Protein AF-C5MH16-F1 (afdb_monomer_lite)

Organism: Candida tropicalis (strain ATCC MYA-3404 / T1) (NCBI:txid294747)

pLDDT: mean 78.86, std 18.47, range [30.39, 97.62]

Foldseek 3Di:
DDDDDDDDDDDDDDDDDPDKDKDKDKDAPDPDDADDDDPPAQFQEKEKEFELQCVVRVVVNQVVLCPDPSNVNYKYKYWHACADDDPRHRHIMMMMTINDHKDWDDFAAPVVQPVPVPDQDDDPVPDPSDPPPDLDPGFAWEWEAADPPDIDIGTGCQNCVRPVDRTAIAMAHPPPPDPPGDDCHPGHTRYIYIYDDPPPADPPDDDDDDDPDDPPDPDPDDWDQDDDDVPDRQDTPNHGPVPPD

Radius of gyration: 23.18 Å; chains: 1; bounding box: 80×37×58 Å

Secondary structure (DSSP, 8-state):
-PPP-----------SSS---EEEEEEES-SS------SSS--SEEEEEE-GGGHHHHHHHHHHHHH-GGGTT-EEEEEE-S-BTTTTBSSEEEEEEESS--EEEEEEEHHHH-GGGSPPPPP-SSS-------------EEEEEEETTEEEEEEPPP-HHHHSSSS-EEEE------TT----TTS-EEEEEEEPPTTSS-TT--------PPPSS-SS----EEEEETTEEEEETTEEGGG--

Sequence (245 aa):
MKYPIMIKKFQRLNYTNSTLSYLTKTTINPNDFQLKKPTHFIPKSLLVLSTPNNLPQVIEDSIKFHQDPSLSDLQLVVAGVDTVVPYSHRNGVSELWMNQPIKIGQSLLLEDRDDLNKPPRESDGLNIVVAKKNWKNIESNLNIKLRNDMNLNLNLANTVFSTGSIITLFYFSHINNQKGGINHSGQHLCDLQIELPRGVVPRHSHASIHDNWTDLYPGENSFKITKCVGNLLKTVDNKPAAQVS

Structure (mmCIF, N/CA/C/O backbone):
data_AF-C5MH16-F1
#
_entry.id   AF-C5MH16-F1
#
loop_
_atom_site.group_PDB
_atom_site.id
_atom_site.type_symbol
_atom_site.label_atom_id
_atom_site.label_alt_id
_atom_site.label_comp_id
_atom_site.label_asym_id
_atom_site.label_entity_id
_atom_site.label_seq_id
_atom_site.pdbx_PDB_ins_code
_atom_site.Cartn_x
_atom_site.Cartn_y
_atom_site.Cartn_z
_atom_site.occupancy
_atom_site.B_iso_or_equiv
_atom_site.auth_seq_id
_atom_site.auth_comp_id
_atom_site.auth_asym_id
_atom_site.auth_atom_id
_atom_site.pdbx_PDB_model_num
ATOM 1 N N . MET A 1 1 ? 36.430 14.681 28.521 1.00 38.34 1 MET A N 1
ATOM 2 C CA . MET A 1 1 ? 36.579 13.608 27.513 1.00 38.34 1 MET A CA 1
ATOM 3 C C . MET A 1 1 ? 35.202 13.019 27.238 1.00 38.34 1 MET A C 1
ATOM 5 O O . MET A 1 1 ? 34.582 12.522 28.166 1.00 38.34 1 MET A O 1
ATOM 9 N N . LYS A 1 2 ? 34.678 13.181 26.016 1.00 33.94 2 LYS A N 1
ATOM 10 C CA . LYS A 1 2 ? 33.355 12.683 25.600 1.00 33.94 2 LYS A CA 1
ATOM 11 C C . LYS A 1 2 ? 33.518 11.272 25.024 1.00 33.94 2 LYS A C 1
ATOM 13 O O . LYS A 1 2 ? 34.307 11.094 24.102 1.00 33.94 2 LYS A O 1
ATOM 18 N N . TYR A 1 3 ? 32.794 10.294 25.563 1.00 30.80 3 TYR A N 1
ATOM 19 C CA . TYR A 1 3 ? 32.733 8.938 25.010 1.00 30.80 3 TYR A CA 1
ATOM 20 C C . TYR A 1 3 ? 31.855 8.924 23.746 1.00 30.80 3 TYR A C 1
ATOM 22 O O . TYR A 1 3 ? 30.767 9.504 23.775 1.00 30.80 3 TYR A O 1
ATOM 30 N N . PRO A 1 4 ? 32.275 8.283 22.641 1.00 38.78 4 PRO A N 1
ATOM 31 C CA . PRO A 1 4 ? 31.427 8.147 21.466 1.00 38.78 4 PRO A CA 1
ATOM 32 C C . PRO A 1 4 ? 30.366 7.060 21.688 1.00 38.78 4 PRO A C 1
ATOM 34 O O . PRO A 1 4 ? 30.665 5.935 22.089 1.00 38.78 4 PRO A O 1
ATOM 37 N N . ILE A 1 5 ? 29.115 7.411 21.393 1.00 36.81 5 ILE A N 1
ATOM 38 C CA . ILE A 1 5 ? 27.968 6.501 21.355 1.00 36.81 5 ILE A CA 1
ATOM 39 C C . ILE A 1 5 ? 28.133 5.586 20.136 1.00 36.81 5 ILE A C 1
ATOM 41 O O . ILE A 1 5 ? 28.117 6.035 18.990 1.00 36.81 5 ILE A O 1
ATOM 45 N N . MET A 1 6 ? 28.308 4.292 20.387 1.00 30.39 6 MET A N 1
ATOM 46 C CA . MET A 1 6 ? 28.472 3.269 19.359 1.00 30.39 6 MET A CA 1
ATOM 47 C C . MET A 1 6 ? 27.094 2.847 18.827 1.00 30.39 6 MET A C 1
ATOM 49 O O . MET A 1 6 ? 26.403 2.025 19.426 1.00 30.39 6 MET A O 1
ATOM 53 N N . ILE A 1 7 ? 26.680 3.415 17.692 1.00 37.97 7 ILE A N 1
ATOM 54 C CA . ILE A 1 7 ? 25.489 2.972 16.954 1.00 37.97 7 ILE A CA 1
ATOM 55 C C . ILE A 1 7 ? 25.810 1.612 16.318 1.00 37.97 7 ILE A C 1
ATOM 57 O O . ILE A 1 7 ? 26.516 1.533 15.312 1.00 37.97 7 ILE A O 1
ATOM 61 N N . LYS A 1 8 ? 25.302 0.521 16.901 1.00 30.56 8 LYS A N 1
ATOM 62 C CA . LYS A 1 8 ? 25.410 -0.823 16.318 1.00 30.56 8 LYS A CA 1
ATOM 63 C C . LYS A 1 8 ? 24.455 -0.949 15.126 1.00 30.56 8 LYS A C 1
ATOM 65 O O . LYS A 1 8 ? 23.265 -1.193 15.299 1.00 30.56 8 LYS A O 1
ATOM 70 N N . LYS A 1 9 ? 24.981 -0.805 13.907 1.00 36.94 9 LYS A N 1
ATOM 71 C CA . LYS A 1 9 ? 24.303 -1.251 12.682 1.00 36.94 9 LYS A CA 1
ATOM 72 C C . LYS A 1 9 ? 24.397 -2.774 12.599 1.00 36.94 9 LYS A C 1
ATOM 74 O O . LYS A 1 9 ? 25.486 -3.318 12.454 1.00 36.94 9 LYS A O 1
ATOM 79 N N . PHE A 1 10 ? 23.262 -3.459 12.686 1.00 33.34 10 PHE A N 1
ATOM 80 C CA . PHE A 1 10 ? 23.182 -4.883 12.371 1.00 33.34 10 PHE A CA 1
ATOM 81 C C . PHE A 1 10 ? 23.097 -5.055 10.850 1.00 33.34 10 PHE A C 1
ATOM 83 O O . PHE A 1 10 ? 22.085 -4.725 10.239 1.00 33.34 10 PHE A O 1
ATOM 90 N N . GLN A 1 11 ? 24.161 -5.573 10.239 1.00 36.75 11 GLN A N 1
ATOM 91 C CA . GLN A 1 11 ? 24.153 -6.099 8.874 1.00 36.75 11 GLN A CA 1
ATOM 92 C C . GLN A 1 11 ? 24.542 -7.574 8.953 1.00 36.75 11 GLN A C 1
ATOM 94 O O . GLN A 1 11 ? 25.620 -7.908 9.437 1.00 36.75 11 GLN A O 1
ATOM 99 N N . ARG A 1 12 ? 23.648 -8.467 8.523 1.00 34.69 12 ARG A N 1
ATOM 100 C CA . ARG A 1 12 ? 23.905 -9.910 8.461 1.00 34.69 12 ARG A CA 1
ATOM 101 C C . ARG A 1 12 ? 23.881 -10.315 6.990 1.00 34.69 12 ARG A C 1
ATOM 103 O O . ARG A 1 12 ? 22.839 -10.212 6.353 1.00 34.69 12 ARG A O 1
ATOM 110 N N . LEU A 1 13 ? 25.029 -10.726 6.455 1.00 37.72 13 LEU A N 1
ATOM 111 C CA . LEU A 1 13 ? 25.185 -11.210 5.081 1.00 37.72 13 LEU A CA 1
ATOM 112 C C . LEU A 1 13 ? 25.377 -12.728 5.107 1.00 37.72 13 LEU A C 1
ATOM 114 O O . LEU A 1 13 ? 26.279 -13.211 5.782 1.00 37.72 13 LEU A O 1
ATOM 118 N N . ASN A 1 14 ? 24.555 -13.459 4.353 1.00 33.16 14 ASN A N 1
ATOM 119 C CA . ASN A 1 14 ? 24.750 -14.874 4.030 1.00 33.16 14 ASN A CA 1
ATOM 120 C C . ASN A 1 14 ? 24.623 -15.045 2.500 1.00 33.16 14 ASN A C 1
ATOM 122 O O . ASN A 1 14 ? 23.746 -14.439 1.887 1.00 33.16 14 ASN A O 1
ATOM 126 N N . TYR A 1 15 ? 25.482 -15.877 1.904 1.00 32.22 15 TYR A N 1
ATOM 127 C CA . TYR A 1 15 ? 25.458 -16.371 0.510 1.00 32.22 15 TYR A CA 1
ATOM 128 C C . TYR A 1 15 ? 25.105 -17.881 0.572 1.00 32.22 15 TYR A C 1
ATOM 130 O O . TYR A 1 15 ? 25.566 -18.542 1.496 1.00 32.22 15 TYR A O 1
ATOM 138 N N . THR A 1 16 ? 24.272 -18.521 -0.264 1.00 40.19 16 THR A N 1
ATOM 139 C CA . THR A 1 16 ? 24.165 -18.579 -1.741 1.00 40.19 16 THR A CA 1
ATOM 140 C C . THR A 1 16 ? 22.733 -18.987 -2.202 1.00 40.19 16 THR A C 1
ATOM 142 O O . THR A 1 16 ? 21.938 -19.457 -1.393 1.00 40.19 16 THR A O 1
ATOM 145 N N . ASN A 1 17 ? 22.436 -18.831 -3.511 1.00 39.22 17 ASN A N 1
ATOM 146 C CA . ASN A 1 17 ? 21.183 -19.092 -4.270 1.00 39.22 17 ASN A CA 1
ATOM 147 C C . ASN A 1 17 ? 20.033 -18.077 -4.091 1.00 39.22 17 ASN A C 1
ATOM 149 O O . ASN A 1 17 ? 19.071 -18.317 -3.370 1.00 39.22 17 ASN A O 1
ATOM 153 N N . SER A 1 18 ? 20.151 -16.935 -4.795 1.00 49.59 18 SER A N 1
ATOM 154 C CA . SER A 1 18 ? 19.242 -15.771 -4.761 1.00 49.59 18 SER A CA 1
ATOM 155 C C . SER A 1 18 ? 18.750 -15.470 -3.342 1.00 49.59 18 SER A C 1
ATOM 157 O O . SER A 1 18 ? 17.557 -15.570 -3.040 1.00 49.59 18 SER A O 1
ATOM 159 N N . THR A 1 19 ? 19.668 -15.090 -2.458 1.00 72.75 19 THR A N 1
ATOM 160 C CA . THR A 1 19 ? 19.280 -14.574 -1.152 1.00 72.75 19 THR A CA 1
ATOM 161 C C . THR A 1 19 ? 18.442 -13.316 -1.357 1.00 72.75 19 THR A C 1
ATOM 163 O O . THR A 1 19 ? 18.867 -12.326 -1.964 1.00 72.75 19 THR A O 1
ATOM 166 N N . LEU A 1 20 ? 17.189 -13.396 -0.915 1.00 84.19 20 LEU A N 1
ATOM 167 C CA . LEU A 1 20 ? 16.290 -12.259 -0.891 1.00 84.19 20 LEU A CA 1
ATOM 168 C C . LEU A 1 20 ? 16.990 -11.115 -0.151 1.00 84.19 20 LEU A C 1
ATOM 170 O O . LEU A 1 20 ? 17.404 -11.262 0.997 1.00 84.19 20 LEU A O 1
ATOM 174 N N . SER A 1 21 ? 17.119 -9.988 -0.834 1.00 90.88 21 SER A N 1
ATOM 175 C CA . SER A 1 21 ? 17.646 -8.746 -0.287 1.00 90.88 21 SER A CA 1
ATOM 176 C C . SER A 1 21 ? 16.515 -7.736 -0.292 1.00 90.88 21 SER A C 1
ATOM 178 O O . SER A 1 21 ? 15.869 -7.526 -1.321 1.00 90.88 21 SER A O 1
ATOM 180 N N . TYR A 1 22 ? 16.264 -7.135 0.863 1.00 93.19 22 TYR A N 1
ATOM 181 C CA . TYR A 1 22 ? 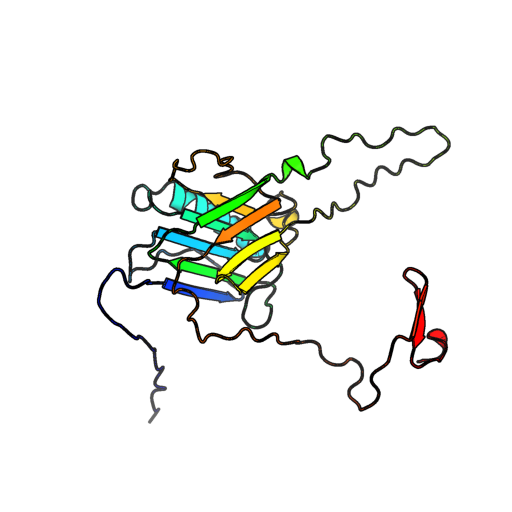15.230 -6.129 1.017 1.00 93.19 22 TYR A CA 1
ATOM 182 C C . TYR A 1 22 ? 15.720 -4.982 1.900 1.00 93.19 22 TYR A C 1
ATOM 184 O O . TYR A 1 22 ? 16.624 -5.148 2.720 1.00 93.19 22 TYR A O 1
ATOM 192 N N . LEU A 1 23 ? 15.122 -3.809 1.717 1.00 93.94 23 LEU A N 1
ATOM 193 C CA . LEU A 1 23 ? 15.321 -2.635 2.555 1.00 93.94 23 LEU A CA 1
ATOM 194 C C . LEU A 1 23 ? 13.948 -2.103 2.952 1.00 93.94 23 LEU A C 1
ATOM 196 O O . LEU A 1 23 ? 13.146 -1.756 2.091 1.00 93.94 23 LEU A O 1
ATOM 200 N N . THR A 1 24 ? 13.702 -2.014 4.254 1.00 93.06 24 THR A N 1
ATOM 201 C CA . THR A 1 24 ? 12.538 -1.325 4.818 1.00 93.06 24 THR A CA 1
ATOM 202 C C . THR A 1 24 ? 12.971 -0.007 5.427 1.00 93.06 24 THR A C 1
ATOM 204 O O . THR A 1 24 ? 13.935 0.025 6.197 1.00 93.06 24 THR A O 1
ATOM 207 N N . LYS A 1 25 ? 12.234 1.063 5.157 1.00 93.62 25 LYS A N 1
ATOM 208 C CA . LYS A 1 25 ? 12.445 2.361 5.795 1.00 93.62 25 LYS A CA 1
ATOM 209 C C . LYS A 1 25 ? 11.093 3.014 6.036 1.00 93.62 25 LYS A C 1
ATOM 211 O O . LYS A 1 25 ? 10.258 3.044 5.145 1.00 93.62 25 LYS A O 1
ATOM 216 N N . THR A 1 26 ? 10.895 3.571 7.225 1.00 94.25 26 THR A N 1
ATOM 217 C CA . THR A 1 26 ? 9.795 4.509 7.462 1.00 94.25 26 THR A CA 1
ATOM 218 C C . THR A 1 26 ? 10.371 5.864 7.822 1.00 94.25 26 THR A C 1
ATOM 220 O O . THR A 1 26 ? 11.275 5.960 8.651 1.00 94.25 26 THR A O 1
ATOM 223 N N . THR A 1 27 ? 9.841 6.908 7.197 1.00 94.50 27 THR A N 1
ATOM 224 C CA . THR A 1 27 ? 10.149 8.303 7.508 1.00 94.50 27 THR A CA 1
ATOM 225 C C . THR A 1 27 ? 8.908 8.942 8.119 1.00 94.50 27 THR A C 1
ATOM 227 O O . THR A 1 27 ? 7.857 8.964 7.484 1.00 94.50 27 THR A O 1
ATOM 230 N N . ILE A 1 28 ? 9.021 9.435 9.351 1.00 94.12 28 ILE A N 1
ATOM 231 C CA . ILE A 1 28 ? 7.941 10.116 10.080 1.00 94.12 28 ILE A CA 1
ATOM 232 C C . ILE A 1 28 ? 8.154 11.625 9.968 1.00 94.12 28 ILE A C 1
ATOM 234 O O . ILE A 1 28 ? 9.293 12.079 10.064 1.00 94.12 28 ILE A O 1
ATOM 238 N N . ASN A 1 29 ? 7.069 12.385 9.805 1.00 91.25 29 ASN A N 1
ATOM 239 C CA . ASN A 1 29 ? 7.081 13.844 9.664 1.00 91.25 29 ASN A CA 1
ATOM 240 C C . ASN A 1 29 ? 8.126 14.360 8.654 1.00 91.25 29 ASN A C 1
ATOM 242 O O . ASN A 1 29 ? 8.965 15.190 9.013 1.00 91.25 29 ASN A O 1
ATOM 246 N N . PRO A 1 30 ? 8.138 13.850 7.409 1.00 89.88 30 PRO A N 1
ATOM 247 C CA . PRO A 1 30 ? 9.042 14.385 6.407 1.00 89.88 30 PRO A CA 1
ATOM 248 C C . PRO A 1 30 ? 8.629 15.812 6.016 1.00 89.88 30 PRO A C 1
ATOM 250 O O . PRO A 1 30 ? 7.443 16.101 5.883 1.00 89.88 30 PRO A O 1
ATOM 253 N N . ASN A 1 31 ? 9.619 16.681 5.805 1.00 85.88 31 ASN A N 1
ATOM 254 C CA . ASN A 1 31 ? 9.401 18.027 5.264 1.00 85.88 31 ASN A CA 1
ATOM 255 C C . ASN A 1 31 ? 9.630 18.058 3.742 1.00 85.88 31 ASN A C 1
ATOM 257 O O . ASN A 1 31 ? 8.797 18.587 3.024 1.00 85.88 31 ASN A O 1
ATOM 261 N N . ASP A 1 32 ? 10.696 17.402 3.262 1.00 85.94 32 ASP A N 1
ATOM 262 C CA . ASP A 1 32 ? 11.047 17.273 1.838 1.00 85.94 32 ASP A CA 1
ATOM 263 C C . ASP A 1 32 ? 11.285 15.793 1.494 1.00 85.94 32 ASP A C 1
ATOM 265 O O . ASP A 1 32 ? 12.421 15.323 1.357 1.00 85.94 32 ASP A O 1
ATOM 269 N N . PHE A 1 33 ? 10.210 15.003 1.466 1.00 91.44 33 PHE A N 1
ATOM 270 C CA . PHE A 1 33 ? 10.322 13.577 1.165 1.00 91.44 33 PHE A CA 1
ATOM 271 C C . PHE A 1 33 ? 10.683 13.347 -0.305 1.00 91.44 33 PHE A C 1
ATOM 273 O O . PHE A 1 33 ? 10.100 13.967 -1.181 1.00 91.44 33 PHE A O 1
ATOM 280 N N . GLN A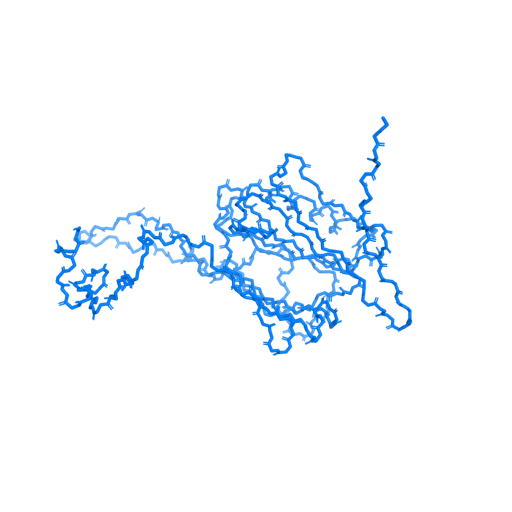 1 34 ? 11.589 12.408 -0.577 1.00 93.12 34 GLN A N 1
ATOM 281 C CA . GLN A 1 34 ? 11.824 11.874 -1.919 1.00 93.12 34 GLN A CA 1
ATOM 282 C C . GLN A 1 34 ? 12.151 10.389 -1.815 1.00 93.12 34 GLN A C 1
ATOM 284 O O . GLN A 1 34 ? 12.981 9.991 -0.982 1.00 93.12 34 GLN A O 1
ATOM 289 N N . LEU A 1 35 ? 11.549 9.579 -2.682 1.00 93.50 35 LEU A N 1
ATOM 290 C CA . LEU A 1 35 ? 11.920 8.178 -2.810 1.00 93.50 35 LEU A CA 1
ATOM 291 C C . LEU A 1 35 ? 13.333 8.076 -3.388 1.00 93.50 35 LEU A C 1
ATOM 293 O O . LEU A 1 35 ? 13.675 8.702 -4.391 1.00 93.50 35 LEU A O 1
ATOM 297 N N . LYS A 1 36 ? 14.177 7.256 -2.757 1.00 92.50 36 LYS A N 1
ATOM 298 C CA . LYS A 1 36 ? 15.559 7.037 -3.200 1.00 92.50 36 LYS A CA 1
ATOM 299 C C . LYS A 1 36 ? 15.826 5.555 -3.371 1.00 92.50 36 LYS A C 1
ATOM 301 O O . LYS A 1 36 ? 15.700 4.782 -2.425 1.00 92.50 36 LYS A O 1
ATOM 306 N N . LYS A 1 37 ? 16.254 5.184 -4.578 1.00 91.88 37 LYS A N 1
ATOM 307 C CA . LYS A 1 37 ? 16.662 3.819 -4.911 1.00 91.88 37 LYS A CA 1
ATOM 308 C C . LYS A 1 37 ? 17.772 3.342 -3.955 1.00 91.88 37 LYS A C 1
ATOM 310 O O . LYS A 1 37 ? 18.746 4.073 -3.750 1.00 91.88 37 LYS A O 1
ATOM 315 N N . PRO A 1 38 ? 17.681 2.121 -3.400 1.00 92.56 38 PRO A N 1
ATOM 316 C CA . PRO A 1 38 ? 18.760 1.546 -2.607 1.00 92.56 38 PRO A CA 1
ATOM 317 C C . PRO A 1 38 ? 20.007 1.299 -3.465 1.00 92.56 38 PRO A C 1
ATOM 319 O O . PRO A 1 38 ? 19.916 0.875 -4.614 1.00 92.56 38 PRO A O 1
ATOM 322 N N . THR A 1 39 ? 21.188 1.515 -2.884 1.00 90.19 39 THR A N 1
ATOM 323 C CA . THR A 1 39 ? 22.484 1.283 -3.552 1.00 90.19 39 THR A CA 1
ATOM 324 C C . THR A 1 39 ? 23.072 -0.100 -3.271 1.00 90.19 39 THR A C 1
ATOM 326 O O . THR A 1 39 ? 24.003 -0.526 -3.945 1.00 90.19 39 THR A O 1
ATOM 329 N N . HIS A 1 40 ? 22.539 -0.817 -2.278 1.00 89.56 40 HIS A N 1
ATOM 330 C CA . HIS A 1 40 ? 23.088 -2.094 -1.808 1.00 89.56 40 HIS A CA 1
ATOM 331 C C . HIS A 1 40 ? 22.652 -3.309 -2.637 1.00 89.56 40 HIS A C 1
ATOM 333 O O . HIS A 1 40 ? 23.267 -4.367 -2.535 1.00 89.56 40 HIS A O 1
ATOM 339 N N . PHE A 1 41 ? 21.587 -3.183 -3.429 1.00 91.81 41 PHE A N 1
ATOM 340 C CA . PHE A 1 41 ? 21.090 -4.226 -4.325 1.00 91.81 41 PHE A CA 1
ATOM 341 C C . PHE A 1 41 ? 20.292 -3.597 -5.471 1.00 91.81 41 PHE A C 1
ATOM 343 O O . PHE A 1 41 ? 19.889 -2.439 -5.391 1.00 91.81 41 PHE A O 1
ATOM 350 N N . ILE A 1 42 ? 20.038 -4.371 -6.528 1.00 91.75 42 ILE A N 1
ATOM 351 C CA . ILE A 1 42 ? 19.188 -3.956 -7.651 1.00 91.75 42 ILE A CA 1
ATOM 352 C C . ILE A 1 42 ? 17.728 -4.284 -7.298 1.00 91.75 42 ILE A C 1
ATOM 354 O O . ILE A 1 42 ? 17.397 -5.470 -7.189 1.00 91.75 42 ILE A O 1
ATOM 358 N N . PRO A 1 43 ? 16.856 -3.285 -7.066 1.00 93.12 43 PRO A N 1
ATOM 359 C CA . PRO A 1 43 ? 15.465 -3.540 -6.720 1.00 93.12 43 PRO A CA 1
ATOM 360 C C . PRO A 1 43 ? 14.672 -4.004 -7.945 1.00 93.12 43 PRO A C 1
ATOM 362 O O . PRO A 1 43 ? 14.825 -3.461 -9.035 1.00 93.12 43 PRO A O 1
ATOM 365 N N . LYS A 1 44 ? 13.803 -4.994 -7.737 1.00 93.12 44 LYS A N 1
ATOM 366 C CA . LYS A 1 44 ? 12.793 -5.453 -8.703 1.00 93.12 44 LYS A CA 1
ATOM 367 C C . LYS A 1 44 ? 11.376 -5.103 -8.272 1.00 93.12 44 LYS A C 1
ATOM 369 O O . LYS A 1 44 ? 10.471 -5.118 -9.098 1.00 93.12 44 LYS A O 1
ATOM 374 N N . SER A 1 45 ? 11.168 -4.796 -6.994 1.00 94.81 45 SER A N 1
ATOM 375 C CA . SER A 1 45 ? 9.891 -4.267 -6.539 1.00 94.81 45 SER A CA 1
ATOM 376 C C . SER A 1 45 ? 10.014 -3.253 -5.406 1.00 94.81 45 SER A C 1
ATOM 378 O O . SER A 1 45 ? 10.987 -3.252 -4.643 1.00 94.81 45 SER A O 1
ATOM 380 N N . LEU A 1 46 ? 9.003 -2.392 -5.324 1.00 96.25 46 LEU A N 1
ATOM 381 C CA . LEU A 1 46 ? 8.803 -1.374 -4.307 1.00 96.25 46 LEU A CA 1
ATOM 382 C C . LEU A 1 46 ? 7.338 -1.389 -3.855 1.00 96.25 46 LEU A C 1
ATOM 384 O O . LEU A 1 46 ? 6.430 -1.265 -4.672 1.00 96.25 46 LEU A O 1
ATOM 388 N N . LEU A 1 47 ? 7.116 -1.493 -2.549 1.00 97.38 47 LEU A N 1
ATOM 389 C CA . LEU A 1 47 ? 5.836 -1.194 -1.914 1.00 97.38 47 LEU A CA 1
ATOM 390 C C . LEU A 1 47 ? 5.975 0.104 -1.114 1.00 97.38 47 LEU A C 1
ATOM 392 O O . LEU A 1 47 ? 6.849 0.194 -0.251 1.00 97.38 47 LEU A O 1
ATOM 396 N N . VAL A 1 48 ? 5.106 1.078 -1.377 1.00 97.62 48 VAL A N 1
ATOM 397 C CA . VAL A 1 48 ? 5.039 2.345 -0.644 1.00 97.62 48 VAL A CA 1
ATOM 398 C C . VAL A 1 48 ? 3.675 2.492 0.017 1.00 97.62 48 VAL A C 1
ATOM 400 O O . VAL A 1 48 ? 2.642 2.461 -0.650 1.00 97.62 48 VAL A O 1
ATOM 403 N N . LEU A 1 49 ? 3.679 2.697 1.331 1.00 97.31 49 LEU A N 1
ATOM 404 C CA . LEU A 1 49 ? 2.511 3.095 2.108 1.00 97.31 49 LEU A CA 1
ATOM 405 C C . LEU A 1 49 ? 2.735 4.530 2.572 1.00 97.31 49 LEU A C 1
ATOM 407 O O . LEU A 1 49 ? 3.725 4.815 3.245 1.00 97.31 49 LEU A O 1
ATOM 411 N N . SER A 1 50 ? 1.848 5.442 2.198 1.00 97.00 50 SER A N 1
ATOM 412 C CA . SER A 1 50 ? 2.038 6.869 2.450 1.00 97.00 50 SER A CA 1
ATOM 413 C C . SER A 1 50 ? 0.783 7.494 3.034 1.00 97.00 50 SER A C 1
ATOM 415 O O . SER A 1 50 ? -0.329 7.212 2.590 1.00 97.00 50 SER A O 1
ATOM 417 N N . THR A 1 51 ? 0.955 8.364 4.025 1.00 96.06 51 THR A N 1
ATOM 418 C CA . THR A 1 51 ? -0.145 9.189 4.533 1.00 96.06 51 THR A CA 1
ATOM 419 C C . THR A 1 51 ? -0.519 10.271 3.521 1.00 96.06 51 THR A C 1
ATOM 421 O O . THR A 1 51 ? 0.378 10.749 2.817 1.00 96.06 51 THR A O 1
ATOM 424 N N . PRO A 1 52 ? -1.781 10.745 3.484 1.00 94.81 52 PRO A N 1
ATOM 425 C CA . PRO A 1 52 ? -2.266 11.647 2.437 1.00 94.81 52 PRO A CA 1
ATOM 426 C C . PRO A 1 52 ? -1.370 12.859 2.139 1.00 94.81 52 PRO A C 1
ATOM 428 O O . PRO A 1 52 ? -1.121 13.161 0.975 1.00 94.81 52 PRO A O 1
ATOM 431 N N . ASN A 1 53 ? -0.785 13.478 3.169 1.00 92.62 53 ASN A N 1
ATOM 432 C CA . ASN A 1 53 ? 0.093 14.649 3.036 1.00 92.62 53 ASN A CA 1
ATOM 433 C C . ASN A 1 53 ? 1.320 14.433 2.130 1.00 92.62 53 ASN A C 1
ATOM 435 O O . ASN A 1 53 ? 1.810 15.391 1.544 1.00 92.62 53 ASN A O 1
ATOM 439 N N . ASN A 1 54 ? 1.810 13.197 2.003 1.00 94.81 54 ASN A N 1
ATOM 440 C CA . ASN A 1 54 ? 3.019 12.869 1.240 1.00 94.81 54 ASN A CA 1
ATOM 441 C C . ASN A 1 54 ? 2.710 12.201 -0.109 1.00 94.81 54 ASN A C 1
ATOM 443 O O . ASN A 1 54 ? 3.621 11.946 -0.897 1.00 94.81 54 ASN A O 1
ATOM 447 N N . LEU A 1 55 ? 1.440 11.882 -0.387 1.00 95.38 55 LEU A N 1
ATOM 448 C CA . LEU A 1 55 ? 1.048 11.172 -1.605 1.00 95.38 55 LEU A CA 1
ATOM 449 C C . LEU A 1 55 ? 1.375 11.914 -2.904 1.00 95.38 55 LEU A C 1
ATOM 451 O O . LEU A 1 55 ? 1.847 11.233 -3.809 1.00 95.38 55 LEU A O 1
ATOM 455 N N . PRO A 1 56 ? 1.194 13.246 -3.033 1.00 95.06 56 PRO A N 1
ATOM 456 C CA . PRO A 1 56 ? 1.517 13.940 -4.282 1.00 95.06 56 PRO A CA 1
ATOM 457 C C . PRO A 1 56 ? 2.961 13.703 -4.731 1.00 95.06 56 PRO A C 1
ATOM 459 O O . PRO A 1 56 ? 3.197 13.305 -5.870 1.00 95.06 56 PRO A O 1
ATOM 462 N N . GLN A 1 57 ? 3.914 13.841 -3.804 1.00 95.62 57 GLN A N 1
ATOM 463 C CA . GLN A 1 57 ? 5.327 13.609 -4.091 1.00 95.62 57 GLN A CA 1
ATOM 464 C C . GLN A 1 57 ? 5.626 12.131 -4.358 1.00 95.62 57 GLN A C 1
ATOM 466 O O . GLN A 1 57 ? 6.359 11.807 -5.287 1.00 95.62 57 GLN A O 1
ATOM 471 N N . VAL A 1 58 ? 5.026 11.216 -3.586 1.00 96.88 58 VAL A N 1
ATOM 472 C CA . VAL A 1 58 ? 5.182 9.768 -3.804 1.00 96.88 58 VAL A CA 1
ATOM 473 C C . VAL A 1 58 ? 4.669 9.354 -5.185 1.00 96.88 58 VAL A C 1
ATOM 475 O O . VAL A 1 58 ? 5.309 8.536 -5.842 1.00 96.88 58 VAL A O 1
ATOM 478 N N . ILE A 1 59 ? 3.543 9.908 -5.642 1.00 96.06 59 ILE A N 1
ATOM 479 C CA . ILE A 1 59 ? 2.991 9.653 -6.979 1.00 96.06 59 ILE A CA 1
ATOM 480 C C . ILE A 1 59 ? 3.963 10.151 -8.048 1.00 96.06 59 ILE A C 1
ATOM 482 O O . ILE A 1 59 ? 4.298 9.398 -8.961 1.00 96.06 59 ILE A O 1
ATOM 486 N N . GLU A 1 60 ? 4.452 11.384 -7.916 1.00 95.69 60 GLU A N 1
ATOM 487 C CA . GLU A 1 60 ? 5.402 11.967 -8.865 1.00 95.69 60 GLU A CA 1
ATOM 488 C C . GLU A 1 60 ? 6.689 11.131 -8.963 1.00 95.69 60 GLU A C 1
ATOM 490 O O . GLU A 1 60 ? 7.121 10.774 -10.059 1.00 95.69 60 GLU A O 1
ATOM 495 N N . ASP A 1 61 ? 7.268 10.752 -7.823 1.00 95.69 61 ASP A N 1
ATOM 496 C CA . ASP A 1 61 ? 8.465 9.910 -7.761 1.00 95.69 61 ASP A CA 1
ATOM 497 C C . ASP A 1 61 ? 8.214 8.519 -8.366 1.00 95.69 61 ASP A C 1
ATOM 499 O O . ASP A 1 61 ? 9.070 7.967 -9.059 1.00 95.69 61 ASP A O 1
ATOM 503 N N . SER A 1 62 ? 7.019 7.964 -8.156 1.00 95.00 62 SER A N 1
ATOM 504 C CA . SER A 1 62 ? 6.621 6.671 -8.722 1.00 95.00 62 SER A CA 1
ATOM 505 C C . SER A 1 62 ? 6.512 6.718 -10.244 1.00 95.00 62 SER A C 1
ATOM 507 O O . SER A 1 62 ? 6.957 5.790 -10.920 1.00 95.00 62 SER A O 1
ATOM 509 N N . ILE A 1 63 ? 5.963 7.807 -10.791 1.00 93.81 63 ILE A N 1
ATOM 510 C CA . ILE A 1 63 ? 5.902 8.044 -12.238 1.00 93.81 63 ILE A CA 1
ATOM 511 C C . ILE A 1 63 ? 7.319 8.196 -12.801 1.00 93.81 63 ILE A C 1
ATOM 513 O O . ILE A 1 63 ? 7.640 7.562 -13.805 1.00 93.81 63 ILE A O 1
ATOM 517 N N . LYS A 1 64 ? 8.191 8.965 -12.131 1.00 94.31 64 LYS A N 1
ATOM 518 C CA . LYS A 1 64 ? 9.601 9.117 -12.530 1.00 94.31 64 LYS A CA 1
ATOM 519 C C . LYS A 1 64 ? 10.319 7.770 -12.583 1.00 94.31 64 LYS A C 1
ATOM 521 O O . LYS A 1 64 ? 10.999 7.495 -13.564 1.00 94.31 64 LYS A O 1
ATOM 526 N N . PHE A 1 65 ? 10.142 6.907 -11.580 1.00 93.25 65 PHE A N 1
ATOM 527 C CA . PHE A 1 65 ? 10.742 5.569 -11.592 1.00 93.25 65 PHE A CA 1
ATOM 528 C C . PHE A 1 65 ? 10.194 4.665 -12.691 1.00 93.25 65 PHE A C 1
ATOM 530 O O . PHE A 1 65 ? 10.963 3.907 -13.271 1.00 93.25 65 PHE A O 1
ATOM 537 N N . HIS A 1 66 ? 8.898 4.745 -12.991 1.00 90.56 66 HIS A N 1
ATOM 538 C CA . HIS A 1 66 ? 8.297 3.979 -14.083 1.00 90.56 66 HIS A CA 1
ATOM 539 C C . HIS A 1 66 ? 8.815 4.418 -15.464 1.00 90.56 66 HIS A C 1
ATOM 541 O O . HIS A 1 66 ? 8.924 3.605 -16.379 1.00 90.56 66 HIS A O 1
ATOM 547 N N . GLN A 1 67 ? 9.140 5.704 -15.614 1.00 90.75 67 GLN A N 1
ATOM 548 C CA . GLN A 1 67 ? 9.668 6.280 -16.853 1.00 90.75 67 GLN A CA 1
ATOM 549 C C . GLN A 1 67 ? 11.192 6.147 -16.989 1.00 90.75 67 GLN A C 1
ATOM 551 O O . GLN A 1 67 ? 11.710 6.284 -18.097 1.00 90.75 67 GLN A O 1
ATOM 556 N N . ASP A 1 68 ? 11.916 5.894 -15.895 1.00 89.94 68 ASP A N 1
ATOM 557 C CA . ASP A 1 68 ? 13.373 5.756 -15.888 1.00 89.94 68 ASP A CA 1
ATOM 558 C C . ASP A 1 68 ? 13.806 4.449 -16.589 1.00 89.94 68 ASP A C 1
ATOM 560 O O . ASP A 1 68 ? 13.557 3.352 -16.073 1.00 89.94 68 ASP A O 1
ATOM 564 N N . PRO A 1 69 ? 14.523 4.519 -17.730 1.00 85.25 69 PRO A N 1
ATOM 565 C CA . PRO A 1 69 ? 14.975 3.330 -18.455 1.00 85.25 69 PRO A CA 1
ATOM 566 C C . PRO A 1 69 ? 15.871 2.404 -17.618 1.00 85.25 69 PRO A C 1
ATOM 568 O O . PRO A 1 69 ? 15.887 1.189 -17.839 1.00 85.25 69 PRO A O 1
ATOM 571 N N . SER A 1 70 ? 16.595 2.954 -16.635 1.00 84.88 70 SER A N 1
ATOM 572 C CA . SER A 1 70 ? 17.469 2.201 -15.726 1.00 84.88 70 SER A CA 1
ATOM 573 C C . SER A 1 70 ? 16.706 1.362 -14.690 1.00 84.88 70 SER A C 1
ATOM 575 O O . SER A 1 70 ? 17.308 0.553 -13.974 1.00 84.88 70 SER A O 1
ATOM 577 N N . LEU A 1 71 ? 15.387 1.557 -14.604 1.00 84.12 71 LEU A N 1
ATOM 578 C CA . LEU A 1 71 ? 14.459 0.898 -13.688 1.00 84.12 71 LEU A CA 1
ATOM 579 C C . LEU A 1 71 ? 13.298 0.210 -14.421 1.00 84.12 71 LEU A C 1
ATOM 581 O O . LEU A 1 71 ? 12.292 -0.108 -13.798 1.00 84.12 71 LEU A O 1
ATOM 585 N N . SER A 1 72 ? 13.458 -0.097 -15.710 1.00 77.62 72 SER A N 1
ATOM 586 C CA . SER A 1 72 ? 12.426 -0.725 -16.555 1.00 77.62 72 SER A CA 1
ATOM 587 C C . SER A 1 72 ? 11.878 -2.070 -16.046 1.00 77.62 72 SER A C 1
ATOM 589 O O . SER A 1 72 ? 10.793 -2.477 -16.446 1.00 77.62 72 SER A O 1
ATOM 591 N N . ASP A 1 73 ? 12.571 -2.745 -15.127 1.00 85.06 73 ASP A N 1
ATOM 592 C CA . ASP A 1 73 ? 12.104 -3.987 -14.493 1.00 85.06 73 ASP A CA 1
ATOM 593 C C . ASP A 1 73 ? 11.439 -3.774 -13.117 1.00 85.06 73 ASP A C 1
ATOM 595 O O . ASP A 1 73 ? 11.036 -4.742 -12.462 1.00 85.06 73 ASP A O 1
ATOM 599 N N . LEU A 1 74 ? 11.344 -2.531 -12.633 1.00 90.94 74 LEU A N 1
ATOM 600 C CA . LEU A 1 74 ? 10.818 -2.227 -11.305 1.00 90.94 74 LEU A CA 1
ATOM 601 C C . LEU A 1 74 ? 9.288 -2.325 -11.292 1.00 90.94 74 LEU A C 1
ATOM 603 O O . LEU A 1 74 ? 8.584 -1.601 -11.992 1.00 90.94 74 LEU A O 1
ATOM 607 N N . GLN A 1 75 ? 8.763 -3.195 -10.434 1.00 93.19 75 GLN A N 1
ATOM 608 C CA . GLN A 1 75 ? 7.351 -3.192 -10.068 1.00 93.19 75 GLN A CA 1
ATOM 609 C C . GLN A 1 75 ? 7.115 -2.273 -8.878 1.00 93.19 75 GLN A C 1
ATOM 611 O O . GLN A 1 75 ? 7.842 -2.330 -7.890 1.00 93.19 75 GLN A O 1
ATOM 616 N N . LEU A 1 76 ? 6.073 -1.461 -8.927 1.00 94.81 76 LEU A N 1
ATOM 617 C CA . LEU A 1 76 ? 5.805 -0.485 -7.882 1.00 94.81 76 LEU A CA 1
ATOM 618 C C . LEU A 1 76 ? 4.346 -0.574 -7.461 1.00 94.81 76 LEU A C 1
ATOM 620 O O . LEU A 1 76 ? 3.475 -0.638 -8.316 1.00 94.81 76 LEU A O 1
ATOM 624 N N . VAL A 1 77 ? 4.084 -0.588 -6.158 1.00 96.81 77 VAL A N 1
ATOM 625 C CA . VAL A 1 77 ? 2.740 -0.543 -5.570 1.00 96.81 77 VAL A CA 1
ATOM 626 C C . VAL A 1 77 ? 2.699 0.622 -4.593 1.00 96.81 77 VAL A C 1
ATOM 628 O O . VAL A 1 77 ? 3.540 0.696 -3.698 1.00 96.81 77 VAL A O 1
ATOM 631 N N . VAL A 1 78 ? 1.727 1.517 -4.748 1.00 97.62 78 VAL A N 1
ATOM 632 C CA . VAL A 1 78 ? 1.523 2.670 -3.860 1.00 97.62 78 VAL A CA 1
ATOM 633 C C . VAL A 1 78 ? 0.126 2.608 -3.284 1.00 97.62 78 VAL A C 1
ATOM 635 O O . VAL A 1 78 ? -0.838 2.425 -4.024 1.00 97.62 78 VAL A O 1
ATOM 638 N N . ALA A 1 79 ? 0.022 2.811 -1.974 1.00 97.50 79 ALA A N 1
ATOM 639 C CA . ALA A 1 79 ? -1.248 2.922 -1.276 1.00 97.50 79 ALA A CA 1
ATOM 640 C C . ALA A 1 79 ? -1.251 4.095 -0.288 1.00 97.50 79 ALA A C 1
ATOM 642 O O . ALA A 1 79 ? -0.299 4.302 0.472 1.00 97.50 79 ALA A O 1
ATOM 643 N N . GLY A 1 80 ? -2.352 4.842 -0.292 1.00 96.62 80 GLY A N 1
ATOM 644 C CA . GLY A 1 80 ? -2.680 5.852 0.703 1.00 96.62 80 GLY A CA 1
ATOM 645 C C . GLY A 1 80 ? -3.239 5.204 1.965 1.00 96.62 80 GLY A C 1
ATOM 646 O O . GLY A 1 80 ? -4.273 4.546 1.901 1.00 96.62 80 GLY A O 1
ATOM 647 N N . VAL A 1 81 ? -2.586 5.398 3.109 1.00 95.12 81 VAL A N 1
ATOM 648 C CA . VAL A 1 81 ? -2.989 4.828 4.410 1.00 95.12 81 VAL A CA 1
ATOM 649 C C . VAL A 1 81 ? -3.143 5.924 5.459 1.00 95.12 81 VAL A C 1
ATOM 651 O O . VAL A 1 81 ? -2.470 6.947 5.386 1.00 95.12 81 VAL A O 1
ATOM 654 N N . ASP A 1 82 ? -4.007 5.731 6.458 1.00 90.38 82 ASP A N 1
ATOM 655 C CA . ASP A 1 82 ? -4.251 6.778 7.466 1.00 90.38 82 ASP A CA 1
ATOM 656 C C . ASP A 1 82 ? -3.054 6.973 8.396 1.00 90.38 82 ASP A C 1
ATOM 658 O O . ASP A 1 82 ? -2.785 8.076 8.879 1.00 90.38 82 ASP A O 1
ATOM 662 N N . THR A 1 83 ? -2.344 5.881 8.677 1.00 90.19 83 THR A N 1
ATOM 663 C CA . THR A 1 83 ? -1.223 5.873 9.607 1.00 90.19 83 THR A CA 1
ATOM 664 C C . THR A 1 83 ? -0.111 4.947 9.141 1.00 90.19 83 THR A C 1
ATOM 666 O O . THR A 1 83 ? -0.352 3.944 8.470 1.00 90.19 83 THR A O 1
ATOM 669 N N . VAL A 1 84 ? 1.120 5.284 9.520 1.00 88.88 84 VAL A N 1
ATOM 670 C CA . VAL A 1 84 ? 2.314 4.470 9.276 1.00 88.88 84 VAL A CA 1
ATOM 671 C C . VAL A 1 84 ? 2.972 4.052 10.588 1.00 88.88 84 VAL A C 1
ATOM 673 O O . VAL A 1 84 ? 2.800 4.683 11.632 1.00 88.88 84 VAL A O 1
ATOM 676 N N . VAL A 1 85 ? 3.746 2.970 10.529 1.00 82.50 85 VAL A N 1
ATOM 677 C CA . VAL A 1 85 ? 4.520 2.448 11.663 1.00 82.50 85 VAL A CA 1
ATOM 678 C C . VAL A 1 85 ? 5.880 3.142 11.785 1.00 82.50 85 VAL A C 1
ATOM 680 O O . VAL A 1 85 ? 6.489 3.441 10.761 1.00 82.50 85 VAL A O 1
ATOM 683 N N . PRO A 1 86 ? 6.451 3.299 12.991 1.00 78.44 86 PRO A N 1
ATOM 684 C CA . PRO A 1 86 ? 5.926 2.880 14.297 1.00 78.44 86 PRO A CA 1
ATOM 685 C C . PRO A 1 86 ? 4.821 3.805 14.848 1.00 78.44 86 PRO A C 1
ATOM 687 O O . PRO A 1 86 ? 4.657 4.920 14.380 1.00 78.44 86 PRO A O 1
ATOM 690 N N . TYR A 1 87 ? 4.065 3.334 15.847 1.00 79.00 87 TYR A N 1
ATOM 691 C CA . TYR A 1 87 ? 3.121 4.133 16.660 1.00 79.00 87 TYR A CA 1
ATOM 692 C C . TYR A 1 87 ? 1.988 4.868 15.922 1.00 79.00 87 TYR A C 1
ATOM 694 O O . TYR A 1 87 ? 1.477 5.868 16.421 1.00 79.00 87 TYR A O 1
ATOM 702 N N . SER A 1 88 ? 1.560 4.370 14.762 1.00 83.56 88 SER A N 1
ATOM 703 C CA . SER A 1 88 ? 0.395 4.898 14.037 1.00 83.56 88 SER A CA 1
ATOM 704 C C . SER A 1 88 ? 0.493 6.404 13.737 1.00 83.56 88 SER A C 1
ATOM 706 O O . SER A 1 88 ? -0.478 7.153 13.880 1.00 83.56 88 SER A O 1
ATOM 708 N N . HIS A 1 89 ? 1.668 6.869 13.304 1.00 87.25 89 HIS A N 1
ATOM 709 C CA . HIS A 1 89 ? 1.858 8.265 12.918 1.00 87.25 89 HIS A CA 1
ATOM 710 C C . HIS A 1 89 ? 1.002 8.621 11.697 1.00 87.25 89 HIS A C 1
ATOM 712 O O . HIS A 1 89 ? 1.051 7.942 10.675 1.00 87.25 89 HIS A O 1
ATOM 718 N N . ARG A 1 90 ? 0.265 9.736 11.784 1.00 90.38 90 ARG A N 1
ATOM 719 C CA . ARG A 1 90 ? -0.598 10.278 10.711 1.00 90.38 90 ARG A CA 1
ATOM 720 C C . ARG A 1 90 ? 0.142 11.123 9.670 1.00 90.38 90 ARG A C 1
ATOM 722 O O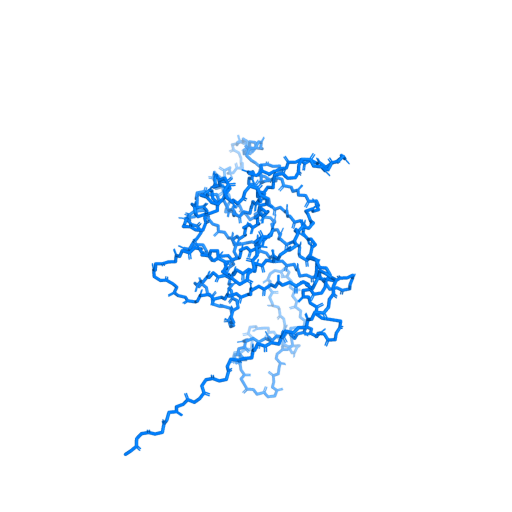 . ARG A 1 90 ? -0.478 11.703 8.785 1.00 90.38 90 ARG A O 1
ATOM 729 N N . ASN A 1 91 ? 1.463 11.212 9.782 1.00 92.31 91 ASN A N 1
ATOM 730 C CA . ASN A 1 91 ? 2.315 11.845 8.789 1.00 92.31 91 ASN A CA 1
ATOM 731 C C . ASN A 1 91 ? 3.592 11.023 8.613 1.00 92.31 91 ASN A C 1
ATOM 733 O O . ASN A 1 91 ? 4.497 11.060 9.452 1.00 92.31 91 ASN A O 1
ATOM 737 N N . GLY A 1 92 ? 3.663 10.274 7.521 1.00 94.69 92 GLY A N 1
ATOM 738 C CA . GLY A 1 92 ? 4.875 9.572 7.152 1.00 94.69 92 GLY A CA 1
ATOM 739 C C . GLY A 1 92 ? 4.737 8.727 5.897 1.00 94.69 92 GLY A C 1
ATOM 740 O O . GLY A 1 92 ? 3.677 8.646 5.276 1.00 94.69 92 GLY A O 1
ATOM 741 N N . VAL A 1 93 ? 5.859 8.119 5.529 1.00 96.56 93 VAL A N 1
ATOM 742 C CA . VAL A 1 93 ? 5.992 7.255 4.356 1.00 96.56 93 VAL A CA 1
ATOM 743 C C . VAL A 1 93 ? 6.799 6.024 4.738 1.00 96.56 93 VAL A C 1
ATOM 745 O O . VAL A 1 93 ? 7.920 6.147 5.239 1.00 96.56 93 VAL A O 1
ATOM 748 N N . SER A 1 94 ? 6.234 4.847 4.494 1.00 96.44 94 SER A N 1
ATOM 749 C CA . SER A 1 94 ? 6.884 3.548 4.636 1.00 96.44 94 SER A CA 1
ATOM 750 C C . SER A 1 94 ? 7.190 2.967 3.263 1.00 96.44 94 SER A C 1
ATOM 752 O O . SER A 1 94 ? 6.304 2.839 2.426 1.00 96.44 94 SER A O 1
ATOM 754 N N . GLU A 1 95 ? 8.438 2.573 3.051 1.00 96.00 95 GLU A N 1
ATOM 755 C CA . GLU A 1 95 ? 8.927 1.959 1.821 1.00 96.00 95 GLU A CA 1
ATOM 756 C C . GLU A 1 95 ? 9.522 0.575 2.116 1.00 96.00 95 GLU A C 1
ATOM 758 O O . GLU A 1 95 ? 10.262 0.380 3.087 1.00 96.00 95 GLU A O 1
ATOM 763 N N . LEU A 1 96 ? 9.194 -0.392 1.261 1.00 95.81 96 LEU A N 1
ATOM 764 C CA . LEU A 1 96 ? 9.766 -1.734 1.233 1.00 95.81 96 LEU A CA 1
ATOM 765 C C . LEU A 1 96 ? 10.306 -2.001 -0.172 1.00 95.81 96 LEU A C 1
ATOM 767 O O . LEU A 1 96 ? 9.553 -2.271 -1.107 1.00 95.81 96 LEU A O 1
ATOM 771 N N . TRP A 1 97 ? 11.626 -1.947 -0.296 1.00 95.75 97 TRP A N 1
ATOM 772 C CA . TRP A 1 97 ? 12.365 -2.283 -1.505 1.00 95.75 97 TRP A CA 1
ATOM 773 C C . TRP A 1 97 ? 12.790 -3.743 -1.467 1.00 95.75 97 TRP A C 1
ATOM 775 O O . TRP A 1 97 ? 13.304 -4.199 -0.446 1.00 95.75 97 TRP A O 1
ATOM 785 N N . MET A 1 98 ? 12.649 -4.468 -2.575 1.00 95.00 98 MET A N 1
ATOM 786 C CA . MET A 1 98 ? 13.031 -5.882 -2.664 1.00 95.00 98 MET A CA 1
ATOM 787 C C . MET A 1 98 ? 13.735 -6.181 -3.988 1.00 95.00 98 MET A C 1
ATOM 789 O O . MET A 1 98 ? 13.396 -5.629 -5.033 1.00 95.00 98 MET A O 1
ATOM 793 N N . ASN A 1 99 ? 14.705 -7.097 -3.968 1.00 93.19 99 ASN A N 1
ATOM 794 C CA . ASN A 1 99 ? 15.387 -7.593 -5.173 1.00 93.19 99 ASN A CA 1
ATOM 795 C C . ASN A 1 99 ? 14.586 -8.666 -5.944 1.00 93.19 99 ASN A C 1
ATOM 797 O O . ASN A 1 99 ? 15.091 -9.246 -6.907 1.00 93.19 99 ASN A O 1
ATOM 801 N N . GLN A 1 100 ? 13.347 -8.944 -5.529 1.00 92.44 100 GLN A N 1
ATOM 802 C CA . GLN A 1 100 ? 12.423 -9.889 -6.158 1.00 92.44 100 GLN A CA 1
ATOM 803 C C . GLN A 1 100 ? 11.079 -9.212 -6.466 1.00 92.44 100 GLN A C 1
ATOM 805 O O . GLN A 1 100 ? 10.698 -8.296 -5.739 1.00 92.44 100 GLN A O 1
ATOM 810 N N . PRO A 1 101 ? 10.372 -9.625 -7.533 1.00 91.56 101 PRO A N 1
ATOM 811 C CA . PRO A 1 101 ? 9.088 -9.037 -7.922 1.00 91.56 101 PRO A CA 1
ATOM 812 C C . PRO A 1 101 ? 7.968 -9.351 -6.915 1.00 91.56 101 PRO A C 1
ATOM 814 O O . PRO A 1 101 ? 7.973 -10.414 -6.295 1.00 91.56 101 PRO A O 1
ATOM 817 N N . ILE A 1 102 ? 6.985 -8.456 -6.794 1.00 92.00 102 ILE A N 1
ATOM 818 C CA . ILE A 1 102 ? 5.746 -8.694 -6.037 1.00 92.00 102 ILE A CA 1
ATOM 819 C C . ILE A 1 102 ? 4.765 -9.419 -6.956 1.00 92.00 102 ILE A C 1
ATOM 821 O O . ILE A 1 102 ? 4.594 -9.059 -8.123 1.00 92.00 102 ILE A O 1
ATOM 825 N N . LYS A 1 103 ? 4.073 -10.436 -6.439 1.00 91.56 103 LYS A N 1
ATOM 826 C CA . LYS A 1 103 ? 3.006 -11.075 -7.207 1.00 91.56 103 LYS A CA 1
ATOM 827 C C . LYS A 1 103 ? 1.719 -10.274 -7.045 1.00 91.56 103 LYS A C 1
ATOM 829 O O . LYS A 1 103 ? 1.137 -10.246 -5.964 1.00 91.56 103 LYS A O 1
ATOM 834 N N . ILE A 1 104 ? 1.286 -9.643 -8.129 1.00 90.69 104 ILE A N 1
ATOM 835 C CA . ILE A 1 104 ? 0.005 -8.939 -8.202 1.00 90.69 104 ILE A CA 1
ATOM 836 C C . ILE A 1 104 ? -1.114 -9.967 -8.397 1.00 90.69 104 ILE A C 1
ATOM 838 O O . ILE A 1 104 ? -1.031 -10.825 -9.279 1.00 90.69 104 ILE A O 1
ATOM 842 N N . GLY A 1 105 ? -2.111 -9.928 -7.519 1.00 88.62 105 GLY A N 1
ATOM 843 C CA . GLY A 1 105 ? -3.288 -10.786 -7.541 1.00 88.62 105 GLY A CA 1
ATOM 844 C C . GLY A 1 105 ? -4.503 -10.067 -8.120 1.00 88.62 105 GLY A C 1
ATOM 845 O O . GLY A 1 105 ? -4.404 -9.343 -9.105 1.00 88.62 105 GLY A O 1
ATOM 846 N N . GLN A 1 106 ? -5.663 -10.290 -7.501 1.00 88.75 106 GLN A N 1
ATOM 847 C CA . GLN A 1 106 ? -6.905 -9.628 -7.891 1.00 88.75 106 GLN A CA 1
ATOM 848 C C . GLN A 1 106 ? -6.826 -8.120 -7.632 1.00 88.75 106 GLN A C 1
ATOM 850 O O . GLN A 1 106 ? -6.244 -7.679 -6.639 1.00 88.75 106 GLN A O 1
ATOM 855 N N . SER A 1 107 ? -7.420 -7.345 -8.532 1.00 90.75 107 SER A N 1
ATOM 856 C CA . SER A 1 107 ? -7.546 -5.895 -8.415 1.00 90.75 107 SER A CA 1
ATOM 857 C C . SER A 1 107 ? -8.924 -5.451 -8.892 1.00 90.75 107 SER A C 1
ATOM 859 O O . SER A 1 107 ? -9.521 -6.108 -9.748 1.00 90.75 107 SER A O 1
ATOM 861 N N . LEU A 1 108 ? -9.419 -4.356 -8.324 1.00 90.94 108 LEU A N 1
ATOM 862 C CA . LEU A 1 108 ? -10.704 -3.750 -8.662 1.00 90.94 108 LEU A CA 1
ATOM 863 C C . LEU A 1 108 ? -10.505 -2.254 -8.876 1.00 90.94 108 LEU A C 1
ATOM 865 O O . LEU A 1 108 ? -9.868 -1.598 -8.044 1.00 90.94 108 LEU A O 1
ATOM 869 N N . LEU A 1 109 ? -11.034 -1.718 -9.975 1.00 90.50 109 LEU A N 1
ATOM 870 C CA . LEU A 1 109 ? -10.905 -0.300 -10.283 1.00 90.50 109 LEU A CA 1
ATOM 871 C C . LEU A 1 109 ? -11.740 0.534 -9.317 1.00 90.50 109 LEU A C 1
ATOM 873 O O . LEU A 1 109 ? -12.782 0.102 -8.821 1.00 90.50 109 LEU A O 1
ATOM 877 N N . LEU A 1 110 ? -11.287 1.756 -9.050 1.00 85.94 110 LEU A N 1
ATOM 878 C CA . LEU A 1 110 ? -12.073 2.707 -8.269 1.00 85.94 110 LEU A CA 1
ATOM 879 C C . LEU A 1 110 ? -13.408 3.011 -8.964 1.00 85.94 110 LEU A C 1
ATOM 881 O O . LEU A 1 110 ? -14.442 3.020 -8.307 1.00 85.94 110 LEU A O 1
ATOM 885 N N . GLU A 1 111 ? -13.398 3.188 -10.285 1.00 82.88 111 GLU A N 1
ATOM 886 C CA . GLU A 1 111 ? -14.595 3.480 -11.085 1.00 82.88 111 GLU A CA 1
ATOM 887 C C . GLU A 1 111 ? -15.648 2.362 -11.066 1.00 82.88 111 GLU A C 1
ATOM 889 O O . GLU A 1 111 ? -16.838 2.662 -11.108 1.00 82.88 111 GLU A O 1
ATOM 894 N N . ASP A 1 112 ? -15.242 1.098 -10.906 1.00 81.38 112 ASP A N 1
ATOM 895 C CA . ASP A 1 112 ? -16.173 -0.038 -10.825 1.00 81.38 112 ASP A CA 1
ATOM 896 C C . ASP A 1 112 ? -17.004 -0.025 -9.533 1.00 81.38 112 ASP A C 1
ATOM 898 O O . ASP A 1 112 ? -18.127 -0.535 -9.496 1.00 81.38 112 ASP A O 1
ATOM 902 N N . ARG A 1 113 ? -16.457 0.551 -8.453 1.00 77.25 113 ARG A N 1
ATOM 903 C CA . ARG A 1 113 ? -17.178 0.778 -7.188 1.00 77.25 113 ARG A CA 1
ATOM 904 C C . ARG A 1 113 ? -17.751 2.178 -7.064 1.00 77.25 113 ARG A C 1
ATOM 906 O O . ARG A 1 113 ? -18.636 2.398 -6.236 1.00 77.25 113 ARG A O 1
ATOM 913 N N . ASP A 1 114 ? -17.240 3.133 -7.828 1.00 64.81 114 ASP A N 1
ATOM 914 C CA . ASP A 1 114 ? -17.722 4.496 -7.770 1.00 64.81 114 ASP A CA 1
ATOM 915 C C . ASP A 1 114 ? -19.094 4.576 -8.452 1.00 64.81 114 ASP A C 1
ATOM 917 O O . ASP A 1 114 ? -19.227 4.502 -9.671 1.00 64.81 114 ASP A O 1
ATOM 921 N N . ASP A 1 115 ? -20.147 4.780 -7.656 1.00 59.66 115 ASP A N 1
ATOM 922 C CA . ASP A 1 115 ? -21.530 4.987 -8.108 1.00 59.66 115 ASP A CA 1
ATOM 923 C C . ASP A 1 115 ? -21.716 6.285 -8.944 1.00 59.66 115 ASP A C 1
ATOM 925 O O . ASP A 1 115 ? -22.792 6.880 -8.951 1.00 59.66 115 ASP A O 1
ATOM 929 N N . LEU A 1 116 ? -20.686 6.793 -9.636 1.00 53.19 116 LEU A N 1
ATOM 930 C CA . LEU A 1 116 ? -20.785 7.918 -10.578 1.00 53.19 116 LEU A CA 1
ATOM 931 C C . LEU A 1 116 ? -21.863 7.688 -11.648 1.00 53.19 116 LEU A C 1
ATOM 933 O O . LEU A 1 116 ? -22.493 8.651 -12.076 1.00 53.19 116 LEU A O 1
ATOM 937 N N . ASN A 1 117 ? -22.125 6.429 -12.006 1.00 51.75 117 ASN A N 1
ATOM 938 C CA . ASN A 1 117 ? -23.117 6.055 -13.015 1.00 51.75 117 ASN A CA 1
ATOM 939 C C . ASN A 1 117 ? -24.529 5.804 -12.461 1.00 51.75 117 ASN A C 1
ATOM 941 O O . ASN A 1 117 ? -25.434 5.503 -13.238 1.00 51.75 117 ASN A O 1
ATOM 945 N N . LYS A 1 118 ? -24.758 5.927 -11.145 1.00 56.72 118 LYS A N 1
ATOM 946 C CA . LYS A 1 118 ? -26.119 5.896 -10.590 1.00 56.72 118 LYS A CA 1
ATOM 947 C C . LYS A 1 118 ? -26.621 7.331 -10.440 1.00 56.72 118 LYS A C 1
ATOM 949 O O . LYS A 1 118 ? -26.146 8.037 -9.545 1.00 56.72 118 LYS A O 1
ATOM 954 N N . PRO A 1 119 ? -27.563 7.791 -11.285 1.00 53.47 119 PRO A N 1
ATOM 955 C CA . PRO A 1 119 ? -28.144 9.109 -11.098 1.00 53.47 119 PRO A CA 1
ATOM 956 C C . PRO A 1 119 ? -28.793 9.184 -9.705 1.00 53.47 119 PRO A C 1
ATOM 958 O O . PRO A 1 119 ? -29.368 8.191 -9.239 1.00 53.47 119 PRO A O 1
ATOM 961 N N . PRO A 1 120 ? -28.692 10.328 -9.003 1.00 57.97 120 PRO A N 1
ATOM 962 C CA . PRO A 1 120 ? -29.479 10.535 -7.796 1.00 57.97 120 PRO A CA 1
ATOM 963 C C . PRO A 1 120 ? -30.962 10.337 -8.134 1.00 57.97 120 PRO A C 1
ATOM 965 O O . PRO A 1 120 ? -31.397 10.694 -9.227 1.00 57.97 120 PRO A O 1
ATOM 968 N N . ARG A 1 121 ? -31.734 9.742 -7.214 1.00 58.38 121 ARG A N 1
ATOM 969 C CA . ARG A 1 121 ? -33.184 9.577 -7.405 1.00 58.38 121 ARG A CA 1
ATOM 970 C C . ARG A 1 121 ? -33.804 10.937 -7.725 1.00 58.38 121 ARG A C 1
ATOM 972 O O . ARG A 1 121 ? -33.579 11.883 -6.977 1.00 58.38 121 ARG A O 1
ATOM 979 N N . GLU A 1 122 ? -34.559 11.027 -8.815 1.00 57.25 122 GLU A N 1
ATOM 980 C CA . GLU A 1 122 ? -35.322 12.232 -9.136 1.00 57.25 122 GLU A CA 1
ATOM 981 C C . GLU A 1 122 ? -36.406 12.471 -8.076 1.00 57.25 122 GLU A C 1
ATOM 983 O O . GLU A 1 122 ? -36.945 11.529 -7.491 1.00 57.25 122 GLU A O 1
ATOM 988 N N . SER A 1 123 ? -36.676 13.745 -7.787 1.00 55.84 123 SER A N 1
ATOM 989 C CA . SER A 1 123 ? -37.673 14.146 -6.793 1.00 55.84 123 SER A CA 1
ATOM 990 C C . SER A 1 123 ? -39.077 13.894 -7.319 1.00 55.84 123 SER A C 1
ATOM 992 O O . SER A 1 123 ? -39.434 14.378 -8.388 1.00 55.84 123 SER A O 1
ATOM 994 N N . ASP A 1 124 ? -39.885 13.186 -6.537 1.00 63.91 124 ASP A N 1
ATOM 995 C CA . ASP A 1 124 ? -41.312 12.961 -6.784 1.00 63.91 124 ASP A CA 1
ATOM 996 C C . ASP A 1 124 ? -42.195 14.091 -6.211 1.00 63.91 124 ASP A C 1
ATOM 998 O O . ASP A 1 124 ? -43.419 13.986 -6.200 1.00 63.91 124 ASP A O 1
ATOM 1002 N N . GLY A 1 125 ? -41.586 15.178 -5.713 1.00 57.94 125 GLY A N 1
ATOM 1003 C CA . GLY A 1 125 ? -42.285 16.334 -5.138 1.00 57.94 125 GLY A CA 1
ATOM 1004 C C . GLY A 1 125 ? -42.869 16.106 -3.736 1.00 57.94 125 GLY A C 1
ATOM 1005 O O . GLY A 1 125 ? -43.312 17.067 -3.110 1.00 57.94 125 GLY A O 1
ATOM 1006 N N . LEU A 1 126 ? -42.829 14.872 -3.220 1.00 57.34 126 LEU A N 1
ATOM 1007 C CA . LEU A 1 126 ? -43.299 14.491 -1.882 1.00 57.34 126 LEU A CA 1
ATOM 1008 C C . LEU A 1 126 ? -42.136 14.117 -0.955 1.00 57.34 126 LEU A C 1
ATOM 1010 O O . LEU A 1 126 ? -42.188 14.382 0.246 1.00 57.34 126 LEU A O 1
ATOM 1014 N N . ASN A 1 127 ? -41.064 13.554 -1.511 1.00 52.78 127 ASN A N 1
ATOM 1015 C CA . ASN A 1 127 ? -39.846 13.208 -0.799 1.00 52.78 127 ASN A CA 1
ATOM 1016 C C . ASN A 1 127 ? -38.742 14.217 -1.130 1.00 52.78 127 ASN A C 1
ATOM 1018 O O . ASN A 1 127 ? -38.360 14.396 -2.285 1.00 52.78 127 ASN A O 1
ATOM 1022 N N . ILE A 1 128 ? -38.191 14.873 -0.104 1.00 45.75 128 ILE A N 1
ATOM 1023 C CA . ILE A 1 128 ? -37.065 15.798 -0.265 1.00 45.75 128 ILE A CA 1
ATOM 1024 C C . ILE A 1 128 ? -35.858 15.004 -0.782 1.00 45.75 128 ILE A C 1
ATOM 1026 O O . ILE A 1 128 ? -35.189 14.302 -0.021 1.00 45.75 128 ILE A O 1
ATOM 1030 N N . VAL A 1 129 ? -35.545 15.138 -2.071 1.00 50.69 129 VAL A N 1
ATOM 1031 C CA . VAL A 1 129 ? -34.276 14.666 -2.628 1.00 50.69 129 VAL A CA 1
ATOM 1032 C C . VAL A 1 129 ? -33.206 15.651 -2.207 1.00 50.69 129 VAL A C 1
ATOM 1034 O O . VAL A 1 129 ? -32.964 16.681 -2.836 1.00 50.69 129 VAL A O 1
ATOM 1037 N N . VAL A 1 130 ? -32.570 15.355 -1.081 1.00 48.72 130 VAL A N 1
ATOM 1038 C CA . VAL A 1 130 ? -31.395 16.100 -0.665 1.00 48.72 130 VAL A CA 1
ATOM 1039 C C . VAL A 1 130 ? -30.287 15.753 -1.659 1.00 48.72 130 VAL A C 1
ATOM 1041 O O . VAL A 1 130 ? -29.793 14.628 -1.658 1.00 48.72 130 VAL A O 1
ATOM 1044 N N . ALA A 1 131 ? -29.848 16.715 -2.473 1.00 44.50 131 ALA A N 1
ATOM 1045 C CA . ALA A 1 131 ? -28.639 16.616 -3.300 1.00 44.50 131 ALA A CA 1
ATOM 1046 C C . ALA A 1 131 ? -27.354 16.598 -2.439 1.00 44.50 131 ALA A C 1
ATOM 1048 O O . ALA A 1 131 ? -26.335 17.197 -2.771 1.00 44.50 131 ALA A O 1
ATOM 1049 N N . LYS A 1 132 ? -27.388 15.925 -1.286 1.00 45.81 132 LYS A N 1
ATOM 1050 C CA . LYS A 1 132 ? -26.201 15.563 -0.531 1.00 45.81 132 LYS A CA 1
ATOM 1051 C C . LYS A 1 132 ? -25.638 14.340 -1.230 1.00 45.81 132 LYS A C 1
ATOM 1053 O O . LYS A 1 132 ? -26.048 13.215 -0.961 1.00 45.81 132 LYS A O 1
ATOM 1058 N N . LYS A 1 133 ? -24.687 14.563 -2.139 1.00 44.03 133 LYS A N 1
ATOM 1059 C CA . LYS A 1 133 ? -23.701 13.533 -2.469 1.00 44.03 133 LYS A CA 1
ATOM 1060 C C . LYS A 1 133 ? -23.081 13.155 -1.122 1.00 44.03 133 LYS A C 1
ATOM 1062 O O . LYS A 1 133 ? -22.312 13.933 -0.561 1.00 44.03 133 LYS A O 1
ATOM 1067 N N . ASN A 1 134 ? -23.548 12.053 -0.533 1.00 48.41 134 ASN A N 1
ATOM 1068 C CA . ASN A 1 134 ? -23.028 11.558 0.734 1.00 48.41 134 ASN A CA 1
ATOM 1069 C C . ASN A 1 134 ? -21.511 11.476 0.596 1.00 48.41 134 ASN A C 1
ATOM 1071 O O . ASN A 1 134 ? -21.021 11.116 -0.477 1.00 48.41 134 ASN A O 1
ATOM 1075 N N . TRP A 1 135 ? -20.785 11.841 1.651 1.00 51.31 135 TRP A N 1
ATOM 1076 C CA . TRP A 1 135 ? -19.356 11.573 1.739 1.00 51.31 135 TRP A CA 1
ATOM 1077 C C . TRP A 1 135 ? -19.159 10.101 1.361 1.00 51.31 135 TRP A C 1
ATOM 1079 O O . TRP A 1 135 ? -19.621 9.218 2.084 1.00 51.31 135 TRP A O 1
ATOM 1089 N N . LYS A 1 136 ? -18.632 9.837 0.158 1.00 60.88 136 LYS A N 1
ATOM 1090 C CA . LYS A 1 136 ? -18.624 8.490 -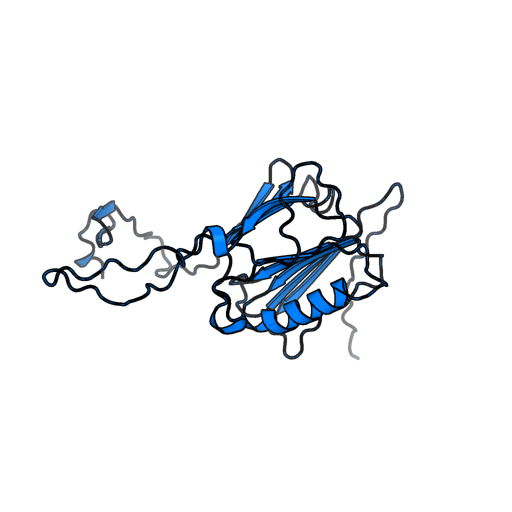0.417 1.00 60.88 136 LYS A CA 1
ATOM 1091 C C . LYS A 1 136 ? -17.627 7.668 0.383 1.00 60.88 136 LYS A C 1
ATOM 1093 O O . LYS A 1 136 ? -16.422 7.832 0.227 1.00 60.88 136 LYS A O 1
ATOM 1098 N N . ASN A 1 137 ? -18.139 6.837 1.282 1.00 63.12 137 ASN A N 1
ATOM 1099 C CA . ASN A 1 137 ? -17.342 5.835 1.962 1.00 63.12 137 ASN A CA 1
ATOM 1100 C C . ASN A 1 137 ? -17.271 4.622 1.032 1.00 63.12 137 ASN A C 1
ATOM 1102 O O . ASN A 1 137 ? -18.188 3.804 1.007 1.00 63.12 137 ASN A O 1
ATOM 1106 N N . ILE A 1 138 ? -16.249 4.593 0.180 1.00 75.31 138 ILE A N 1
ATOM 1107 C CA . ILE A 1 138 ? -15.981 3.453 -0.691 1.00 75.31 138 ILE A CA 1
ATOM 1108 C C . ILE A 1 138 ? -15.194 2.456 0.150 1.00 75.31 138 ILE A C 1
ATOM 1110 O O . ILE A 1 138 ? -14.135 2.794 0.671 1.00 75.31 138 ILE A O 1
ATOM 1114 N N . GLU A 1 139 ? -15.722 1.243 0.308 1.00 82.38 139 GLU A N 1
ATOM 1115 C CA . GLU A 1 139 ? -14.945 0.157 0.895 1.00 82.38 139 GLU A CA 1
ATOM 1116 C C . GLU A 1 139 ? -13.710 -0.066 0.023 1.00 82.38 139 GLU A C 1
ATOM 1118 O O . GLU A 1 139 ? -13.828 -0.213 -1.197 1.00 82.38 139 GLU A O 1
ATOM 1123 N N . SER A 1 140 ? -12.528 -0.028 0.628 1.00 89.25 140 SER A N 1
ATOM 1124 C CA . SER A 1 140 ? -11.283 -0.065 -0.127 1.00 89.25 140 SER A CA 1
ATOM 1125 C C . SER A 1 140 ? -10.143 -0.634 0.697 1.00 89.25 140 SER A C 1
ATOM 1127 O O . SER A 1 140 ? -9.889 -0.157 1.810 1.00 89.25 140 SER A O 1
ATOM 1129 N N . ASN A 1 141 ? -9.458 -1.631 0.144 1.00 94.25 141 ASN A N 1
ATOM 1130 C CA . ASN A 1 141 ? -8.502 -2.441 0.875 1.00 94.25 141 ASN A CA 1
ATOM 1131 C C . ASN A 1 141 ? -7.256 -2.783 0.048 1.00 94.25 141 ASN A C 1
ATOM 1133 O O . ASN A 1 141 ? -7.321 -3.212 -1.105 1.00 94.25 141 ASN A O 1
ATOM 1137 N N . LEU A 1 142 ? -6.095 -2.704 0.693 1.00 96.19 142 LEU A N 1
ATOM 1138 C CA . LEU A 1 142 ? -4.873 -3.357 0.237 1.00 96.19 142 LEU A CA 1
ATOM 1139 C C . LEU A 1 142 ? -4.658 -4.636 1.053 1.00 96.19 142 LEU A C 1
ATOM 1141 O O . LEU A 1 142 ? -4.327 -4.589 2.240 1.00 96.19 142 LEU A O 1
ATOM 1145 N N . ASN A 1 143 ? -4.798 -5.786 0.398 1.00 96.25 143 ASN A N 1
ATOM 1146 C CA . ASN A 1 143 ? -4.531 -7.089 0.991 1.00 96.25 143 ASN A CA 1
ATOM 1147 C C . ASN A 1 143 ? -3.103 -7.539 0.661 1.00 96.25 143 ASN A C 1
ATOM 1149 O O . ASN A 1 143 ? -2.764 -7.790 -0.495 1.00 96.25 143 ASN A O 1
ATOM 1153 N N . ILE A 1 144 ? -2.265 -7.667 1.684 1.00 95.06 144 ILE A N 1
ATOM 1154 C CA . ILE A 1 144 ? -0.878 -8.104 1.563 1.00 95.06 144 ILE A CA 1
ATOM 1155 C C . ILE A 1 144 ? -0.749 -9.502 2.159 1.00 95.06 144 ILE A C 1
ATOM 1157 O O . ILE A 1 144 ? -0.741 -9.688 3.378 1.00 95.06 144 ILE A O 1
ATOM 1161 N N . LYS A 1 145 ? -0.578 -10.500 1.297 1.00 93.69 145 LYS A N 1
ATOM 1162 C CA . LYS A 1 145 ? -0.199 -11.853 1.704 1.00 93.69 145 LYS A CA 1
ATOM 1163 C C . LYS A 1 145 ? 1.289 -11.881 2.031 1.00 93.69 145 LYS A C 1
ATOM 1165 O O . LYS A 1 145 ? 2.140 -11.822 1.142 1.00 93.69 145 LYS A O 1
ATOM 1170 N N . LEU A 1 146 ? 1.592 -11.976 3.321 1.00 89.31 146 LEU A N 1
ATOM 1171 C CA . LEU A 1 146 ? 2.955 -12.048 3.844 1.00 89.31 146 LEU A CA 1
ATOM 1172 C C . LEU A 1 146 ? 3.489 -13.489 3.784 1.00 89.31 146 LEU A C 1
ATOM 1174 O O . LEU A 1 146 ? 4.658 -13.718 3.473 1.00 89.31 146 LEU A O 1
ATOM 1178 N N . ARG A 1 147 ? 2.620 -14.465 4.084 1.00 84.19 147 ARG A N 1
ATOM 1179 C CA . ARG A 1 147 ? 2.873 -15.917 4.082 1.00 84.19 147 ARG A CA 1
ATOM 1180 C C . ARG A 1 147 ? 1.538 -16.664 3.935 1.00 84.19 147 ARG A C 1
ATOM 1182 O O . ARG A 1 147 ? 0.487 -16.053 4.069 1.00 84.19 147 ARG A O 1
ATOM 1189 N N . ASN A 1 148 ? 1.564 -17.979 3.691 1.00 74.81 148 ASN A N 1
ATOM 1190 C CA . ASN A 1 148 ? 0.359 -18.812 3.518 1.00 74.81 148 ASN A CA 1
ATOM 1191 C C . ASN A 1 148 ? -0.696 -18.672 4.638 1.00 74.81 148 ASN A C 1
ATOM 1193 O O . ASN A 1 148 ? -1.872 -18.895 4.387 1.00 74.81 148 ASN A O 1
ATOM 1197 N N . ASP A 1 149 ? -0.275 -18.335 5.853 1.00 80.31 149 ASP A N 1
ATOM 1198 C CA . ASP A 1 149 ? -1.075 -18.224 7.078 1.00 80.31 149 ASP A CA 1
ATOM 1199 C C . ASP A 1 149 ? -1.130 -16.789 7.635 1.00 80.31 149 ASP A C 1
ATOM 1201 O O . ASP A 1 149 ? -1.707 -16.569 8.696 1.00 80.31 149 ASP A O 1
ATOM 1205 N N . MET A 1 150 ? -0.520 -15.811 6.956 1.00 84.88 150 MET A N 1
ATOM 1206 C CA . MET A 1 150 ? -0.431 -14.440 7.451 1.00 84.88 150 MET A CA 1
ATOM 1207 C C . MET A 1 150 ? -0.781 -13.446 6.349 1.00 84.88 150 MET A C 1
ATOM 1209 O O . MET A 1 150 ? -0.007 -13.226 5.413 1.00 84.88 150 MET A O 1
ATOM 1213 N N . ASN A 1 151 ? -1.937 -12.808 6.521 1.00 88.75 151 ASN A N 1
ATOM 1214 C CA . ASN A 1 151 ? -2.441 -11.763 5.645 1.00 88.75 151 ASN A CA 1
ATOM 1215 C C . ASN A 1 151 ? -2.564 -10.470 6.443 1.00 88.75 151 ASN A C 1
ATOM 1217 O O . ASN A 1 151 ? -3.077 -10.470 7.561 1.00 88.75 151 ASN A O 1
ATOM 1221 N N . LEU A 1 152 ? -2.108 -9.376 5.853 1.00 89.50 152 LEU A N 1
ATOM 1222 C CA . LEU A 1 152 ? -2.334 -8.035 6.356 1.00 89.50 152 LEU A CA 1
ATOM 1223 C C . LEU A 1 152 ? -3.411 -7.395 5.486 1.00 89.50 152 LEU A C 1
ATOM 1225 O O . LEU A 1 152 ? -3.255 -7.333 4.269 1.00 89.50 152 LEU A O 1
ATOM 1229 N N . ASN A 1 153 ? -4.493 -6.937 6.106 1.00 91.69 153 ASN A N 1
ATOM 1230 C CA . ASN A 1 153 ? -5.524 -6.179 5.415 1.00 91.69 153 ASN A CA 1
ATOM 1231 C C . ASN A 1 153 ? -5.445 -4.720 5.863 1.00 91.69 153 ASN A C 1
ATOM 1233 O O . ASN A 1 153 ? -5.553 -4.444 7.058 1.00 91.69 153 ASN A O 1
ATOM 1237 N N . LEU A 1 154 ? -5.194 -3.816 4.921 1.00 91.44 154 LEU A N 1
ATOM 1238 C CA . LEU A 1 154 ? -5.047 -2.391 5.182 1.00 91.44 154 LEU A CA 1
ATOM 1239 C C . LEU A 1 154 ? -6.194 -1.633 4.531 1.00 91.44 154 LEU A C 1
ATOM 1241 O O . LEU A 1 154 ? -6.328 -1.650 3.309 1.00 91.44 154 LEU A O 1
ATOM 1245 N N . ASN A 1 155 ? -6.959 -0.910 5.342 1.00 91.38 155 ASN A N 1
ATOM 1246 C CA . ASN A 1 155 ? -7.930 0.048 4.831 1.00 91.38 155 ASN A CA 1
ATOM 1247 C C . ASN A 1 155 ? -7.184 1.244 4.232 1.00 91.38 155 ASN A C 1
ATOM 1249 O O . ASN A 1 155 ? -6.209 1.732 4.816 1.00 91.38 155 ASN A O 1
ATOM 1253 N N . LEU A 1 156 ? -7.645 1.719 3.078 1.00 93.25 156 LEU A N 1
ATOM 1254 C CA . LEU A 1 156 ? -7.076 2.913 2.462 1.00 93.25 156 LEU A CA 1
ATOM 1255 C C . LEU A 1 156 ? -7.636 4.182 3.107 1.00 93.25 156 LEU A C 1
ATOM 1257 O O . LEU A 1 156 ? -8.804 4.244 3.488 1.00 93.25 156 LEU A O 1
ATOM 1261 N N . ALA A 1 157 ? -6.794 5.208 3.192 1.00 91.06 157 ALA A N 1
ATOM 1262 C CA . ALA A 1 157 ? -7.208 6.529 3.644 1.00 91.06 157 ALA A CA 1
ATOM 1263 C C . ALA A 1 157 ? -8.054 7.241 2.591 1.00 91.06 157 ALA A C 1
ATOM 1265 O O . ALA A 1 157 ? -7.886 7.042 1.386 1.00 91.06 157 ALA A O 1
ATOM 1266 N N . ASN A 1 158 ? -8.874 8.182 3.055 1.00 88.19 158 ASN A N 1
ATOM 1267 C CA . ASN A 1 158 ? -9.462 9.169 2.166 1.00 88.19 158 ASN A CA 1
ATOM 1268 C C . ASN A 1 158 ? -8.386 10.160 1.701 1.00 88.19 158 ASN A C 1
ATOM 1270 O O . ASN A 1 158 ? -7.783 10.869 2.508 1.00 88.19 158 ASN A O 1
ATOM 1274 N N . THR A 1 159 ? -8.175 10.234 0.392 1.00 88.62 159 THR A N 1
ATOM 1275 C CA . THR A 1 159 ? -7.138 11.061 -0.230 1.00 88.62 159 THR A CA 1
ATOM 1276 C C . THR A 1 159 ? -7.696 12.196 -1.082 1.00 88.62 159 THR A C 1
ATOM 1278 O O . THR A 1 159 ? -6.919 12.840 -1.792 1.00 88.62 159 THR A O 1
ATOM 1281 N N . VAL A 1 160 ? -9.007 12.473 -1.014 1.00 87.31 160 VAL A N 1
ATOM 1282 C CA . VAL A 1 160 ? -9.686 13.424 -1.917 1.00 87.31 160 VAL A CA 1
ATOM 1283 C C . VAL A 1 160 ? -9.055 14.814 -1.885 1.00 87.31 160 VAL A C 1
ATOM 1285 O O . VAL A 1 160 ? -8.882 15.441 -2.925 1.00 87.31 160 VAL A O 1
ATOM 1288 N N . PHE A 1 161 ? -8.633 15.269 -0.704 1.00 85.75 161 PHE A N 1
ATOM 1289 C CA . PHE A 1 161 ? -8.023 16.587 -0.522 1.00 85.75 161 PHE A CA 1
ATOM 1290 C C . PHE A 1 161 ? -6.543 16.638 -0.907 1.00 85.75 161 PHE A C 1
ATOM 1292 O O . PHE A 1 161 ? -6.011 17.723 -1.116 1.00 85.75 161 PHE A O 1
ATOM 1299 N N . SER A 1 162 ? -5.874 15.488 -0.992 1.00 86.44 162 SER A N 1
ATOM 1300 C CA . SER A 1 162 ? -4.440 15.416 -1.283 1.00 86.44 162 SER A CA 1
ATOM 1301 C C . SER A 1 162 ? -4.158 15.121 -2.752 1.00 86.44 162 SER A C 1
ATOM 1303 O O . SER A 1 162 ? -3.207 15.652 -3.306 1.00 86.44 162 SER A O 1
ATOM 1305 N N . THR A 1 163 ? -4.971 14.278 -3.389 1.00 86.88 163 THR A N 1
ATOM 1306 C CA . THR A 1 163 ? -4.719 13.773 -4.753 1.00 86.88 163 THR A CA 1
ATOM 1307 C C . THR A 1 163 ? -5.873 14.032 -5.721 1.00 86.88 163 THR A C 1
ATOM 1309 O O . THR A 1 163 ? -5.779 13.684 -6.893 1.00 86.88 163 THR A O 1
ATOM 1312 N N . GLY A 1 164 ? -6.990 14.593 -5.246 1.00 83.19 164 GLY A N 1
ATOM 1313 C CA . GLY A 1 164 ? -8.222 14.737 -6.027 1.00 83.19 164 GLY A CA 1
ATOM 1314 C C . GLY A 1 164 ? -9.026 13.439 -6.188 1.00 83.19 164 GLY A C 1
ATOM 1315 O O . GLY A 1 164 ? -10.181 13.497 -6.598 1.00 83.19 164 GLY A O 1
ATOM 1316 N N . SER A 1 165 ? -8.463 12.282 -5.820 1.00 84.75 165 SER A N 1
ATOM 1317 C CA . SER A 1 165 ? -9.138 10.977 -5.841 1.00 84.75 165 SER A CA 1
ATOM 1318 C C . SER A 1 165 ? -9.565 10.558 -4.436 1.00 84.75 165 SER A C 1
ATOM 1320 O O . SER A 1 165 ? -8.812 10.756 -3.481 1.00 84.75 165 SER A O 1
ATOM 1322 N N . ILE A 1 166 ? -10.754 9.951 -4.299 1.00 87.12 166 ILE A N 1
ATOM 1323 C CA . ILE A 1 166 ? -11.314 9.516 -2.997 1.00 87.12 166 ILE A CA 1
ATOM 1324 C C . ILE A 1 166 ? -10.322 8.622 -2.249 1.00 87.12 166 ILE A C 1
ATOM 1326 O O . ILE A 1 166 ? -10.149 8.768 -1.045 1.00 87.12 166 ILE A O 1
ATOM 1330 N N . ILE A 1 167 ? -9.627 7.759 -2.980 1.00 91.12 167 ILE A N 1
ATOM 1331 C CA . ILE A 1 167 ? -8.571 6.883 -2.483 1.00 91.12 167 ILE A CA 1
ATOM 1332 C C . ILE A 1 167 ? -7.412 6.880 -3.476 1.00 91.12 167 ILE A C 1
ATOM 1334 O O . ILE A 1 167 ? -7.594 7.122 -4.672 1.00 91.12 167 ILE A O 1
ATOM 1338 N N . THR A 1 168 ? -6.218 6.576 -2.980 1.00 94.44 168 THR A N 1
ATOM 1339 C CA . THR A 1 168 ? -5.025 6.412 -3.811 1.00 94.44 168 THR A CA 1
ATOM 1340 C C . THR A 1 168 ? -4.488 5.008 -3.626 1.00 94.44 168 THR A C 1
ATOM 1342 O O . THR A 1 168 ? -3.899 4.692 -2.596 1.00 94.44 168 THR A O 1
ATOM 1345 N N . LEU A 1 169 ? -4.680 4.170 -4.634 1.00 96.50 169 LEU A N 1
ATOM 1346 C CA . LEU A 1 169 ? -4.071 2.854 -4.740 1.00 96.50 169 LEU A CA 1
ATOM 1347 C C . LEU A 1 169 ? -3.825 2.582 -6.216 1.00 96.50 169 LEU A C 1
ATOM 1349 O O . LEU A 1 169 ? -4.738 2.708 -7.026 1.00 96.50 169 LEU A O 1
ATOM 1353 N N . PHE A 1 170 ? -2.593 2.248 -6.568 1.00 95.94 170 PHE A N 1
ATOM 1354 C CA . PHE A 1 170 ? -2.225 1.881 -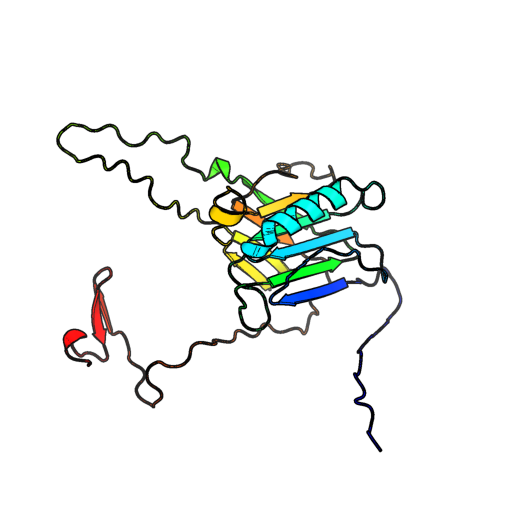7.931 1.00 95.94 170 PHE A CA 1
ATOM 1355 C C . PHE A 1 170 ? -0.948 1.046 -7.916 1.00 95.94 170 PHE A C 1
ATOM 1357 O O . PHE A 1 170 ? -0.226 0.976 -6.914 1.00 95.94 170 PHE A O 1
ATOM 1364 N N . TYR A 1 171 ? -0.654 0.422 -9.050 1.00 95.44 171 TYR A N 1
ATOM 1365 C CA . TYR A 1 171 ? 0.625 -0.230 -9.270 1.00 95.44 171 TYR A CA 1
ATOM 1366 C C . TYR A 1 171 ? 1.138 0.027 -10.685 1.00 95.44 171 TYR A C 1
ATOM 1368 O O . TYR A 1 171 ? 0.351 0.217 -11.607 1.00 95.44 171 TYR A O 1
ATOM 1376 N N . PHE A 1 172 ? 2.456 -0.015 -10.858 1.00 92.75 172 PHE A N 1
ATOM 1377 C CA . PHE A 1 172 ? 3.109 -0.092 -12.160 1.00 92.75 172 PHE A CA 1
ATOM 1378 C C . PHE A 1 172 ? 3.798 -1.444 -12.301 1.00 92.75 172 PHE A C 1
ATOM 1380 O O . PHE A 1 172 ? 4.530 -1.882 -11.409 1.00 92.75 172 PHE A O 1
ATOM 1387 N N . SER A 1 173 ? 3.576 -2.122 -13.426 1.00 85.88 173 SER A N 1
ATOM 1388 C CA . SER A 1 173 ? 4.328 -3.321 -13.775 1.00 85.88 173 SER A CA 1
ATOM 1389 C C . SER A 1 173 ? 4.595 -3.394 -15.272 1.00 85.88 173 SER A C 1
ATOM 1391 O O . SER A 1 173 ? 3.677 -3.320 -16.078 1.00 85.88 173 SER A O 1
ATOM 1393 N N . HIS A 1 174 ? 5.858 -3.626 -15.630 1.00 72.31 174 HIS A N 1
ATOM 1394 C CA . HIS A 1 174 ? 6.273 -3.900 -17.008 1.00 72.31 174 HIS A CA 1
ATOM 1395 C C . HIS A 1 174 ? 6.117 -5.384 -17.398 1.00 72.31 174 HIS A C 1
ATOM 1397 O O . HIS A 1 174 ? 6.357 -5.769 -18.542 1.00 72.31 174 HIS A O 1
ATOM 1403 N N . ILE A 1 175 ? 5.702 -6.246 -16.458 1.00 63.06 175 ILE A N 1
ATOM 1404 C CA . ILE A 1 175 ? 5.534 -7.681 -16.697 1.00 63.06 175 ILE A CA 1
ATOM 1405 C C . ILE A 1 175 ? 4.159 -7.923 -17.334 1.00 63.06 175 ILE A C 1
ATOM 1407 O O . ILE A 1 175 ? 3.180 -8.200 -16.648 1.00 63.06 175 ILE A O 1
ATOM 1411 N N . ASN A 1 176 ? 4.107 -7.897 -18.666 1.00 49.75 176 ASN A N 1
ATOM 1412 C CA . ASN A 1 176 ? 2.929 -8.217 -19.493 1.00 49.75 176 ASN A CA 1
ATOM 1413 C C . ASN A 1 176 ? 2.478 -9.700 -19.438 1.00 49.75 176 ASN A C 1
ATOM 1415 O O . ASN A 1 176 ? 1.777 -10.179 -20.325 1.00 49.75 176 ASN A O 1
ATOM 1419 N N . ASN A 1 177 ? 2.868 -10.460 -18.411 1.00 46.19 177 ASN A N 1
ATOM 1420 C CA . ASN A 1 177 ? 2.749 -11.921 -18.384 1.00 46.19 177 ASN A CA 1
ATOM 1421 C C . ASN A 1 177 ? 1.740 -12.444 -17.356 1.00 46.19 177 ASN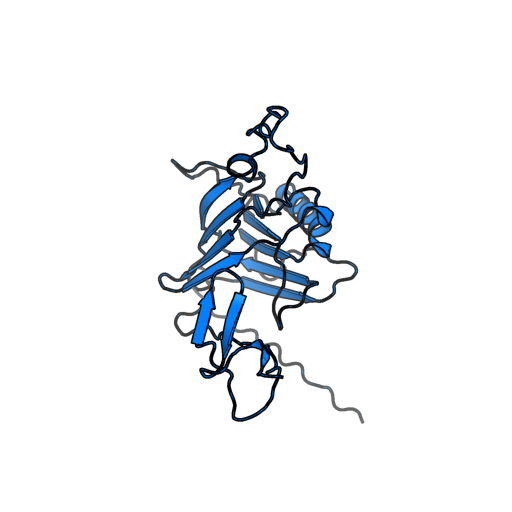 A C 1
ATOM 1423 O O . ASN A 1 177 ? 2.022 -13.411 -16.648 1.00 46.19 177 ASN A O 1
ATOM 1427 N N . GLN A 1 178 ? 0.537 -11.874 -17.299 1.00 49.09 178 GLN A N 1
ATOM 1428 C CA . GLN A 1 178 ? -0.602 -12.625 -16.769 1.00 49.09 178 GLN A CA 1
ATOM 1429 C C . GLN A 1 178 ? -1.489 -13.074 -17.923 1.00 49.09 178 GLN A C 1
ATOM 1431 O O . GLN A 1 178 ? -2.384 -12.362 -18.366 1.00 49.09 178 GLN A O 1
ATOM 1436 N N . LYS A 1 179 ? -1.239 -14.299 -18.405 1.00 42.44 179 LYS A N 1
ATOM 1437 C CA . LYS A 1 179 ? -2.221 -15.052 -19.190 1.00 42.44 179 LYS A CA 1
ATOM 1438 C C . LYS A 1 179 ? -3.489 -15.183 -18.332 1.00 42.44 179 LYS A C 1
ATOM 1440 O O . LYS A 1 179 ? -3.531 -16.027 -17.444 1.00 42.44 179 LYS A O 1
ATOM 1445 N N . GLY A 1 180 ? -4.473 -14.313 -18.569 1.00 46.00 180 GLY A N 1
ATOM 1446 C CA . GLY A 1 180 ? -5.796 -14.345 -17.932 1.00 46.00 180 GLY A CA 1
ATOM 1447 C C . GLY A 1 180 ? -6.050 -13.354 -16.787 1.00 46.00 180 GLY A C 1
ATOM 1448 O O . GLY A 1 180 ? -7.084 -13.478 -16.140 1.00 46.00 180 GLY A O 1
ATOM 1449 N N . GLY A 1 181 ? -5.159 -12.391 -16.519 1.00 48.94 181 GLY A N 1
ATOM 1450 C CA . GLY A 1 181 ? -5.388 -11.337 -15.516 1.00 48.94 181 GLY A CA 1
ATOM 1451 C C . GLY A 1 181 ? -5.794 -10.010 -16.161 1.00 48.94 181 GLY A C 1
ATOM 1452 O O . GLY A 1 181 ? -5.190 -9.609 -17.155 1.00 48.94 181 GLY A O 1
ATOM 1453 N N . ILE A 1 182 ? -6.797 -9.323 -15.604 1.00 56.34 182 ILE A N 1
ATOM 1454 C CA . ILE A 1 182 ? -7.127 -7.948 -15.999 1.00 56.34 182 ILE A CA 1
ATOM 1455 C C . ILE A 1 182 ? -5.956 -7.056 -15.563 1.00 56.34 182 ILE A C 1
ATOM 1457 O O . ILE A 1 182 ? -5.616 -7.009 -14.381 1.00 56.34 182 ILE A O 1
ATOM 1461 N N . ASN A 1 183 ? -5.279 -6.421 -16.521 1.00 74.88 183 ASN A N 1
ATOM 1462 C CA . ASN A 1 183 ? -4.112 -5.592 -16.240 1.00 74.88 183 ASN A CA 1
ATOM 1463 C C . ASN A 1 183 ? -4.545 -4.149 -15.963 1.00 74.88 183 ASN A C 1
ATOM 1465 O O . ASN A 1 183 ? -4.690 -3.367 -16.896 1.00 74.88 183 ASN A O 1
ATOM 1469 N N . HIS A 1 184 ? -4.701 -3.801 -14.688 1.00 88.19 184 HIS A N 1
ATOM 1470 C CA . HIS A 1 184 ? -5.015 -2.439 -14.246 1.00 88.19 184 HIS A CA 1
ATOM 1471 C C . HIS A 1 184 ? -3.762 -1.602 -13.913 1.00 88.19 184 HIS A C 1
ATOM 1473 O O . HIS A 1 184 ? -3.802 -0.695 -13.077 1.00 88.19 184 HIS A O 1
ATOM 1479 N N . SER A 1 185 ? -2.611 -1.924 -14.519 1.00 89.88 185 SER A N 1
ATOM 1480 C CA . SER A 1 185 ? -1.360 -1.196 -14.280 1.00 89.88 185 SER A CA 1
ATOM 1481 C C . SER A 1 185 ? -1.515 0.277 -14.665 1.00 89.88 185 SER A C 1
ATOM 1483 O O . SER A 1 185 ? -1.905 0.597 -15.784 1.00 89.88 185 SER A O 1
ATOM 1485 N N . GLY A 1 186 ? -1.158 1.171 -13.747 1.00 89.25 186 GLY A N 1
ATOM 1486 C CA . GLY A 1 186 ? -1.258 2.620 -13.909 1.00 89.25 186 GLY A CA 1
ATOM 1487 C C . GLY A 1 186 ? -2.658 3.204 -13.706 1.00 89.25 186 GLY A C 1
ATOM 1488 O O . GLY A 1 186 ? -2.832 4.401 -13.918 1.00 89.25 186 GLY A O 1
ATOM 1489 N N . GLN A 1 187 ? -3.642 2.403 -13.292 1.00 91.81 187 GLN A N 1
ATOM 1490 C CA . GLN A 1 187 ? -5.005 2.866 -13.019 1.00 91.81 187 GLN A CA 1
ATOM 1491 C C . GLN A 1 187 ? -5.273 2.995 -11.513 1.00 91.81 187 GLN A C 1
ATOM 1493 O O . GLN A 1 187 ? -4.607 2.367 -10.687 1.00 91.81 187 GLN A O 1
ATOM 1498 N N . HIS A 1 188 ? -6.269 3.812 -11.160 1.00 91.81 188 HIS A N 1
ATOM 1499 C CA . HIS A 1 188 ? -6.732 3.965 -9.782 1.00 91.81 188 HIS A CA 1
ATOM 1500 C C . HIS A 1 188 ? -7.586 2.767 -9.357 1.00 91.81 188 HIS A C 1
ATOM 1502 O O . HIS A 1 188 ? -8.596 2.448 -9.985 1.00 91.81 188 HIS A O 1
ATOM 1508 N N . LEU A 1 189 ? -7.199 2.136 -8.255 1.00 93.38 189 LEU A N 1
ATOM 1509 C CA . LEU A 1 189 ? -7.835 0.946 -7.703 1.00 93.38 189 LEU A CA 1
ATOM 1510 C C . LEU A 1 189 ? -8.561 1.259 -6.396 1.00 93.38 189 LEU A C 1
ATOM 1512 O O . LEU A 1 189 ? -8.180 2.175 -5.667 1.00 93.38 189 LEU A O 1
ATOM 1516 N N . CYS A 1 190 ? -9.565 0.444 -6.076 1.00 92.12 190 CYS A N 1
ATOM 1517 C CA . CYS A 1 190 ? -10.175 0.402 -4.748 1.00 92.12 190 CYS A CA 1
ATOM 1518 C C . CYS A 1 190 ? -9.840 -0.849 -3.948 1.00 92.12 190 CYS A C 1
ATOM 1520 O O . CYS A 1 190 ? -9.755 -0.757 -2.729 1.00 92.12 190 CYS A O 1
ATOM 1522 N N . ASP A 1 191 ? -9.563 -1.969 -4.609 1.00 93.62 191 ASP A N 1
ATOM 1523 C CA . ASP A 1 191 ? -9.023 -3.157 -3.959 1.00 93.62 191 ASP A CA 1
ATOM 1524 C C . ASP A 1 191 ? -7.813 -3.674 -4.736 1.00 93.62 191 ASP A C 1
ATOM 1526 O O . ASP A 1 191 ? -7.807 -3.708 -5.970 1.00 93.62 191 ASP A O 1
ATOM 1530 N N . LEU A 1 192 ? -6.786 -4.109 -4.007 1.00 94.62 192 LEU A N 1
ATOM 1531 C CA . LEU A 1 192 ? -5.623 -4.785 -4.575 1.00 94.62 192 LEU A CA 1
ATOM 1532 C C . LEU A 1 192 ? -5.143 -5.878 -3.631 1.00 94.62 192 LEU A C 1
ATOM 1534 O O . LEU A 1 192 ? -4.923 -5.646 -2.443 1.00 94.62 192 LEU A O 1
ATOM 1538 N N . GLN A 1 193 ? -4.904 -7.061 -4.183 1.00 95.06 193 GLN A N 1
ATOM 1539 C CA . GLN A 1 193 ? -4.221 -8.141 -3.496 1.00 95.06 193 GLN A CA 1
ATOM 1540 C C . GLN A 1 193 ? -2.792 -8.274 -4.019 1.00 95.06 193 GLN A C 1
ATOM 1542 O O . GLN A 1 193 ? -2.571 -8.414 -5.221 1.00 95.06 193 GLN A O 1
ATOM 1547 N N . ILE A 1 194 ? -1.821 -8.311 -3.112 1.00 94.56 194 ILE A N 1
ATOM 1548 C CA . ILE A 1 194 ? -0.415 -8.561 -3.425 1.00 94.56 194 ILE A CA 1
ATOM 1549 C C . ILE A 1 194 ? 0.141 -9.704 -2.577 1.00 94.56 194 ILE A C 1
ATOM 1551 O O . ILE A 1 194 ? -0.270 -9.902 -1.435 1.00 94.56 194 ILE A O 1
ATOM 1555 N N . GLU A 1 195 ? 1.093 -10.461 -3.119 1.00 93.69 195 GLU A N 1
ATOM 1556 C CA . GLU A 1 195 ? 1.825 -11.496 -2.382 1.00 93.69 195 GLU A CA 1
ATOM 1557 C C . GLU A 1 195 ? 3.315 -11.146 -2.351 1.00 93.69 195 GLU A C 1
ATOM 1559 O O . GLU A 1 195 ? 3.942 -10.952 -3.400 1.00 93.69 195 GLU A O 1
ATOM 1564 N N . LEU A 1 196 ? 3.880 -11.053 -1.142 1.00 93.06 196 LEU A N 1
ATOM 1565 C CA . LEU A 1 196 ? 5.303 -10.777 -0.969 1.00 93.06 196 LEU A CA 1
ATOM 1566 C C . LEU A 1 196 ? 6.147 -12.021 -1.300 1.00 93.06 196 LEU A C 1
ATOM 1568 O O . LEU A 1 196 ? 5.710 -13.154 -1.068 1.00 93.06 196 LEU A O 1
ATOM 1572 N N . PRO A 1 197 ? 7.383 -11.838 -1.799 1.00 90.50 197 PRO A N 1
ATOM 1573 C CA . PRO A 1 197 ? 8.307 -12.942 -2.008 1.00 90.50 197 PRO A CA 1
ATOM 1574 C C . PRO A 1 197 ? 8.572 -13.761 -0.741 1.00 90.50 197 PRO A C 1
ATOM 1576 O O . PRO A 1 197 ? 8.612 -13.252 0.385 1.00 90.50 197 PRO A O 1
ATOM 1579 N N . ARG A 1 198 ? 8.833 -15.059 -0.926 1.00 85.38 198 ARG A N 1
ATOM 1580 C CA . ARG A 1 198 ? 9.204 -15.943 0.185 1.00 85.38 198 ARG A CA 1
ATOM 1581 C C . ARG A 1 198 ? 10.504 -15.457 0.824 1.00 85.38 198 ARG A C 1
ATOM 1583 O O . ARG A 1 198 ? 11.490 -15.225 0.135 1.00 85.38 198 ARG A O 1
ATOM 1590 N N . GLY A 1 199 ? 10.513 -15.377 2.151 1.00 81.94 199 GLY A N 1
ATOM 1591 C CA . GLY A 1 199 ? 11.687 -14.982 2.931 1.00 81.94 199 GLY A CA 1
ATOM 1592 C C . GLY A 1 199 ? 11.692 -13.525 3.391 1.00 81.94 199 GLY A C 1
ATOM 1593 O O . GLY A 1 199 ? 12.525 -13.203 4.231 1.00 81.94 199 GLY A O 1
ATOM 1594 N N . VAL A 1 200 ? 10.768 -12.671 2.913 1.00 85.31 200 VAL A N 1
ATOM 1595 C CA . VAL A 1 200 ? 10.643 -11.280 3.407 1.00 85.31 200 VAL A CA 1
ATOM 1596 C C . VAL A 1 200 ? 10.237 -11.296 4.877 1.00 85.31 200 VAL A C 1
ATOM 1598 O O . VAL A 1 200 ? 10.809 -10.587 5.698 1.00 85.31 200 VAL A O 1
ATOM 1601 N N . VAL A 1 201 ? 9.284 -12.168 5.212 1.00 84.69 201 VAL A N 1
ATOM 1602 C CA . VAL A 1 201 ? 8.874 -12.452 6.586 1.00 84.69 201 VAL A CA 1
ATOM 1603 C C . VAL A 1 201 ? 9.400 -13.840 6.979 1.00 84.69 201 VAL A C 1
ATOM 1605 O O . VAL A 1 201 ? 8.967 -14.846 6.402 1.00 84.69 201 VAL A O 1
ATOM 1608 N N . PRO A 1 202 ? 10.351 -13.933 7.928 1.00 80.94 202 PRO A N 1
ATOM 1609 C CA . PRO A 1 202 ? 10.864 -15.207 8.423 1.00 80.94 202 PRO A CA 1
ATOM 1610 C C . PRO A 1 202 ? 9.768 -16.137 8.964 1.00 80.94 202 PRO A C 1
ATOM 1612 O O . PRO A 1 202 ? 8.752 -15.705 9.507 1.00 80.94 202 PRO A O 1
ATOM 1615 N N . ARG A 1 203 ? 9.987 -17.458 8.876 1.00 76.44 203 ARG A N 1
ATOM 1616 C CA . ARG A 1 203 ? 9.020 -18.463 9.367 1.00 76.44 203 ARG A CA 1
ATOM 1617 C C . ARG A 1 203 ? 8.730 -18.354 10.868 1.00 76.44 203 ARG A C 1
ATOM 1619 O O . ARG A 1 203 ? 7.621 -18.651 11.293 1.00 76.44 203 ARG A O 1
ATOM 1626 N N . HIS A 1 204 ? 9.703 -17.891 11.644 1.00 77.56 204 HIS A N 1
ATOM 1627 C CA . HIS A 1 204 ? 9.600 -17.747 13.099 1.00 77.56 204 HIS A CA 1
ATOM 1628 C C . HIS A 1 204 ? 9.202 -16.331 13.540 1.00 77.56 204 HIS A C 1
ATOM 1630 O O . HIS A 1 204 ? 9.310 -16.000 14.715 1.00 77.56 204 HIS A O 1
ATOM 1636 N N . SER A 1 205 ? 8.791 -15.468 12.607 1.00 78.94 205 SER A N 1
ATOM 1637 C CA . SER A 1 205 ? 8.239 -14.161 12.952 1.00 78.94 205 SER A CA 1
ATOM 1638 C C . SER A 1 205 ? 6.819 -14.312 13.489 1.00 78.94 205 SER A C 1
ATOM 1640 O O . SER A 1 205 ? 6.022 -15.079 12.948 1.00 78.94 205 SER A O 1
ATOM 1642 N N . HIS A 1 206 ? 6.511 -13.545 14.531 1.00 76.00 206 HIS A N 1
ATOM 1643 C CA . HIS A 1 206 ? 5.186 -13.463 15.132 1.00 76.00 206 HIS A CA 1
ATOM 1644 C C . HIS A 1 206 ? 4.612 -12.064 14.911 1.00 76.00 206 HIS A C 1
ATOM 1646 O O . HIS A 1 206 ? 5.338 -11.072 14.990 1.00 76.00 206 HIS A O 1
ATOM 1652 N N . ALA A 1 207 ? 3.312 -11.994 14.630 1.00 75.38 207 ALA A N 1
ATOM 1653 C CA . ALA A 1 207 ? 2.579 -10.739 14.634 1.00 75.38 207 ALA A CA 1
ATOM 1654 C C . ALA A 1 207 ? 2.256 -10.365 16.082 1.00 75.38 207 ALA A C 1
ATOM 1656 O O . ALA A 1 207 ? 1.727 -11.191 16.826 1.00 75.38 207 ALA A O 1
ATOM 1657 N N . SER A 1 208 ? 2.555 -9.133 16.473 1.00 73.94 208 SER A N 1
ATOM 1658 C CA . SER A 1 208 ? 2.109 -8.567 17.740 1.00 73.94 208 SER A CA 1
ATOM 1659 C C . SER A 1 208 ? 1.141 -7.428 17.454 1.00 73.94 208 SER A C 1
ATOM 1661 O O . SER A 1 208 ? 1.445 -6.497 16.708 1.00 73.94 208 SER A O 1
ATOM 1663 N N . ILE A 1 209 ? -0.052 -7.534 18.026 1.00 70.31 209 ILE A N 1
ATOM 1664 C CA . ILE A 1 209 ? -1.065 -6.486 17.976 1.00 70.31 209 ILE A CA 1
ATOM 1665 C C . ILE A 1 209 ? -0.908 -5.700 19.270 1.00 70.31 209 ILE A C 1
ATOM 1667 O O . ILE A 1 209 ? -0.977 -6.279 20.351 1.00 70.31 209 ILE A O 1
ATOM 1671 N N . HIS A 1 210 ? -0.648 -4.405 19.142 1.00 69.12 210 HIS A N 1
ATOM 1672 C CA . HIS A 1 210 ? -0.568 -3.499 20.277 1.00 69.12 210 HIS A CA 1
ATOM 1673 C C . HIS A 1 210 ? -1.743 -2.548 20.196 1.00 69.12 210 HIS A C 1
ATOM 1675 O O . HIS A 1 210 ? -1.911 -1.849 19.194 1.00 69.12 210 HIS A O 1
ATOM 1681 N N . ASP A 1 211 ? -2.541 -2.547 21.252 1.00 66.38 211 ASP A N 1
ATOM 1682 C CA . ASP A 1 211 ? -3.513 -1.501 21.466 1.00 66.38 211 ASP A CA 1
ATOM 1683 C C . ASP A 1 211 ? -2.807 -0.320 22.145 1.00 66.38 211 ASP A C 1
ATOM 1685 O O . ASP A 1 211 ? -2.186 -0.481 23.194 1.00 66.38 211 ASP A O 1
ATOM 1689 N N . ASN A 1 212 ? -2.848 0.848 21.504 1.00 67.69 212 ASN A N 1
ATOM 1690 C CA . ASN A 1 212 ? -2.314 2.093 22.062 1.00 67.69 212 ASN A CA 1
ATOM 1691 C C . ASN A 1 212 ? -3.418 2.931 22.724 1.00 67.69 212 ASN A C 1
ATOM 1693 O O . ASN A 1 212 ? -3.199 4.108 23.015 1.00 67.69 212 ASN A O 1
ATOM 1697 N N . TRP A 1 213 ? -4.621 2.377 22.889 1.00 69.62 213 TRP A N 1
ATOM 1698 C CA . TRP A 1 213 ? -5.701 3.052 23.583 1.00 69.62 213 TRP A CA 1
ATOM 1699 C C . TRP A 1 213 ? -5.350 3.139 25.064 1.00 69.62 213 TRP A C 1
ATOM 1701 O O . TRP A 1 213 ? -4.980 2.158 25.705 1.00 69.62 213 TRP A O 1
ATOM 1711 N N . THR A 1 214 ? -5.450 4.348 25.601 1.00 68.69 214 THR A N 1
ATOM 1712 C CA . THR A 1 214 ? -5.399 4.561 27.041 1.00 68.69 214 THR A CA 1
ATOM 1713 C C . THR A 1 214 ? -6.799 4.344 27.584 1.00 68.69 214 THR A C 1
ATOM 1715 O O . THR A 1 214 ? -7.747 4.950 27.076 1.00 68.69 214 THR A O 1
ATOM 1718 N N . ASP A 1 215 ? -6.933 3.520 28.621 1.00 67.38 215 ASP A N 1
ATOM 1719 C CA . ASP A 1 215 ? -8.204 3.373 29.321 1.00 67.38 215 ASP A CA 1
ATOM 1720 C C . ASP A 1 215 ? -8.710 4.750 29.761 1.00 67.38 215 ASP A C 1
ATOM 1722 O O . ASP A 1 215 ? -8.030 5.486 30.479 1.00 67.38 215 ASP A O 1
ATOM 1726 N N . LEU A 1 216 ? -9.924 5.101 29.328 1.00 67.38 216 LEU A N 1
ATOM 1727 C CA . LEU A 1 216 ? -10.593 6.342 29.735 1.00 67.38 216 LEU A CA 1
ATOM 1728 C C . LEU A 1 216 ? -10.803 6.395 31.257 1.00 67.38 216 LEU A C 1
ATOM 1730 O O . LEU A 1 216 ? -10.839 7.479 31.836 1.00 67.38 216 LEU A O 1
ATOM 1734 N N . TYR A 1 217 ? -10.906 5.227 31.897 1.00 73.62 217 TYR A N 1
ATOM 1735 C CA . TYR A 1 217 ? -11.094 5.062 33.334 1.00 73.62 217 TYR A CA 1
ATOM 1736 C C . TYR A 1 217 ? -10.096 4.023 33.869 1.00 73.62 217 TYR A C 1
ATOM 1738 O O . TYR A 1 217 ? -10.407 2.833 33.884 1.00 73.62 217 TYR A O 1
ATOM 1746 N N . PRO A 1 218 ? -8.886 4.438 34.284 1.00 61.56 218 PRO A N 1
ATOM 1747 C CA . PRO A 1 218 ? -7.886 3.514 34.811 1.00 61.56 218 PRO A CA 1
ATOM 1748 C C . PRO A 1 218 ? -8.334 2.943 36.171 1.00 61.56 218 PRO A C 1
ATOM 1750 O O . PRO A 1 218 ? -8.407 3.670 37.161 1.00 61.56 218 PRO A O 1
ATOM 1753 N N . GLY A 1 219 ? -8.650 1.643 36.225 1.00 64.38 219 GLY A N 1
ATOM 1754 C CA . GLY A 1 219 ? -9.082 0.928 37.437 1.00 64.38 219 GLY A CA 1
ATOM 1755 C C . GLY A 1 219 ? -9.794 -0.406 37.148 1.00 64.38 219 GLY A C 1
ATOM 1756 O O . GLY A 1 219 ? -10.101 -0.708 36.001 1.00 64.38 219 GLY A O 1
ATOM 1757 N N . GLU A 1 220 ? -10.082 -1.206 38.187 1.00 60.12 220 GLU A N 1
ATOM 1758 C CA . GLU A 1 220 ? -10.672 -2.569 38.097 1.00 60.12 220 GLU A CA 1
ATOM 1759 C C . GLU A 1 220 ? -12.084 -2.645 37.477 1.00 60.12 220 GLU A C 1
ATOM 1761 O O . GLU A 1 220 ? -12.590 -3.735 37.209 1.00 60.12 220 GLU A O 1
ATOM 1766 N N . ASN A 1 221 ? -12.730 -1.509 37.214 1.00 62.91 221 ASN A N 1
ATOM 1767 C CA . ASN A 1 221 ? -14.111 -1.474 36.747 1.00 62.91 221 ASN A CA 1
ATOM 1768 C C . ASN A 1 221 ? -14.166 -1.310 35.226 1.00 62.91 221 ASN A C 1
ATOM 1770 O O . ASN A 1 221 ? -14.450 -0.231 34.708 1.00 62.91 221 ASN A O 1
ATOM 1774 N N . SER A 1 222 ? -13.910 -2.398 34.499 1.00 66.81 222 SER A N 1
ATOM 1775 C CA . SER A 1 222 ? -14.206 -2.453 33.067 1.00 66.81 222 SER A CA 1
ATOM 1776 C C . SER A 1 222 ? -15.721 -2.361 32.852 1.00 66.81 222 SER A C 1
ATOM 1778 O O . SER A 1 222 ? -16.455 -3.256 33.275 1.00 66.81 222 SER A O 1
ATOM 1780 N N . PHE A 1 223 ? -16.190 -1.316 32.173 1.00 76.69 223 PHE A N 1
ATOM 1781 C CA . PHE A 1 223 ? -17.601 -1.175 31.818 1.00 76.69 223 PHE A CA 1
ATOM 1782 C C . PHE A 1 223 ? -18.010 -2.226 30.784 1.00 76.69 223 PHE A C 1
ATOM 1784 O O . PHE A 1 223 ? -17.499 -2.246 29.661 1.00 76.69 223 PHE A O 1
ATOM 1791 N N . LYS A 1 224 ? -18.976 -3.085 31.117 1.00 80.00 224 LYS A N 1
ATOM 1792 C CA . LYS A 1 224 ? -19.525 -4.060 30.174 1.00 80.00 224 LYS A CA 1
ATOM 1793 C C . LYS A 1 224 ? -20.806 -3.528 29.551 1.00 80.00 224 LYS A C 1
ATOM 1795 O O . LYS A 1 224 ? -21.850 -3.428 30.199 1.00 80.00 224 LYS A O 1
ATOM 1800 N N . ILE A 1 225 ? -20.762 -3.248 28.252 1.00 80.50 225 ILE A N 1
ATOM 1801 C CA . ILE A 1 225 ? -21.971 -2.959 27.478 1.00 80.50 225 ILE A CA 1
ATOM 1802 C C . ILE A 1 225 ? -22.849 -4.216 27.480 1.00 80.50 225 ILE A C 1
ATOM 1804 O O . ILE A 1 225 ? -22.443 -5.275 27.005 1.00 80.50 225 ILE A O 1
ATOM 1808 N N . THR A 1 226 ? -24.052 -4.107 28.039 1.00 84.88 226 THR A N 1
ATOM 1809 C CA . THR A 1 226 ? -24.975 -5.245 28.223 1.00 84.88 226 THR A CA 1
ATOM 1810 C C . THR A 1 226 ? -26.165 -5.195 27.268 1.00 84.88 226 THR A C 1
ATOM 1812 O O . THR A 1 226 ? -26.741 -6.238 26.967 1.00 84.88 226 THR A O 1
ATOM 1815 N N . LYS A 1 227 ? -26.520 -4.013 26.740 1.00 81.00 227 LYS A N 1
ATOM 1816 C CA . LYS A 1 227 ? -27.595 -3.868 25.747 1.00 81.00 227 LYS A CA 1
ATOM 1817 C C . LYS A 1 227 ? -27.388 -2.662 24.836 1.00 81.00 227 LYS A C 1
ATOM 1819 O O . LYS A 1 227 ? -27.282 -1.527 25.308 1.00 81.00 227 LYS A O 1
ATOM 1824 N N . CYS A 1 228 ? -27.465 -2.914 23.533 1.00 85.31 228 CYS A N 1
ATOM 1825 C CA . CYS A 1 228 ? -27.557 -1.904 22.480 1.00 85.31 228 CYS A CA 1
ATOM 1826 C C . CYS A 1 228 ? -28.910 -2.024 21.768 1.00 85.31 228 CYS A C 1
ATOM 1828 O O . CYS A 1 228 ? -29.419 -3.130 21.585 1.00 85.31 228 CYS A O 1
ATOM 1830 N N . VAL A 1 229 ? -29.497 -0.897 21.360 1.00 80.75 229 VAL A N 1
ATOM 1831 C CA . VAL A 1 229 ? -30.665 -0.860 20.465 1.00 80.75 229 VAL A CA 1
ATOM 1832 C C . VAL A 1 229 ? -30.370 0.138 19.349 1.00 80.75 229 VAL A C 1
ATOM 1834 O O . VAL A 1 229 ? -30.352 1.346 19.585 1.00 80.75 229 VAL A O 1
ATOM 1837 N N . GLY A 1 230 ? -30.106 -0.366 18.142 1.00 80.75 230 GLY A N 1
ATOM 1838 C CA . GLY A 1 230 ? -29.552 0.447 17.056 1.00 80.75 230 GLY A CA 1
ATOM 1839 C C . GLY A 1 230 ? -28.207 1.057 17.463 1.00 80.75 230 GLY A C 1
ATOM 1840 O O . GLY A 1 230 ? -27.358 0.362 18.015 1.00 80.75 230 GLY A O 1
ATOM 1841 N N . ASN A 1 231 ? -28.054 2.369 17.265 1.00 74.44 231 ASN A N 1
ATOM 1842 C CA . ASN A 1 231 ? -26.846 3.123 17.633 1.00 74.44 231 ASN A CA 1
ATOM 1843 C C . ASN A 1 231 ? -26.843 3.601 19.099 1.00 74.44 231 ASN A C 1
ATOM 1845 O O . ASN A 1 231 ? -25.961 4.357 19.500 1.00 74.44 231 ASN A O 1
ATOM 1849 N N . LEU A 1 232 ? -27.849 3.220 19.896 1.00 77.31 232 LEU A N 1
ATOM 1850 C CA . LEU A 1 232 ? -27.996 3.664 21.281 1.00 77.31 232 LEU A CA 1
ATOM 1851 C C . LEU A 1 232 ? -27.542 2.580 22.256 1.00 77.31 232 LEU A C 1
ATOM 1853 O O . LEU A 1 232 ? -28.117 1.487 22.310 1.00 77.31 232 LEU A O 1
ATOM 1857 N N . LEU A 1 233 ? -26.580 2.940 23.101 1.00 81.19 233 LEU A N 1
ATOM 1858 C CA . LEU A 1 233 ? -26.247 2.197 24.311 1.00 81.19 233 LEU A CA 1
ATOM 1859 C C . LEU A 1 233 ? -27.390 2.347 25.319 1.00 81.19 233 LEU A C 1
ATOM 1861 O O . LEU A 1 233 ? -27.781 3.460 25.670 1.00 81.19 233 LEU A O 1
ATOM 1865 N N . LYS A 1 234 ? -27.970 1.225 25.758 1.00 86.69 234 LYS A N 1
ATOM 1866 C CA . LYS A 1 234 ? -29.087 1.214 26.715 1.00 86.69 234 LYS A CA 1
ATOM 1867 C C . LYS A 1 234 ? -28.637 0.835 28.112 1.00 86.69 234 LYS A C 1
ATOM 1869 O O . LYS A 1 234 ? -29.093 1.465 29.064 1.00 86.69 234 LYS A O 1
ATOM 1874 N N . THR A 1 235 ? -27.762 -0.161 28.237 1.00 85.56 235 THR A N 1
ATOM 1875 C CA . THR A 1 235 ? -27.280 -0.608 29.547 1.00 85.56 235 THR A CA 1
ATOM 1876 C C . THR A 1 235 ? -25.784 -0.892 29.563 1.00 85.56 235 THR A C 1
ATOM 1878 O O . THR A 1 235 ? -25.234 -1.486 28.630 1.00 85.56 235 THR A O 1
ATOM 1881 N N . VAL A 1 236 ? -25.154 -0.495 30.666 1.00 83.31 236 VAL A N 1
ATOM 1882 C CA . VAL A 1 236 ? -23.756 -0.754 31.020 1.00 83.31 236 VAL A CA 1
ATOM 1883 C C . VAL A 1 236 ? -23.769 -1.380 32.414 1.00 83.31 236 VAL A C 1
ATOM 1885 O O . VAL A 1 236 ? -24.454 -0.876 33.300 1.00 83.31 236 VAL A O 1
ATOM 1888 N N . ASP A 1 237 ? -23.125 -2.534 32.582 1.00 83.81 237 ASP A N 1
ATOM 1889 C CA . ASP A 1 237 ? -23.120 -3.311 33.834 1.00 83.81 237 ASP A CA 1
ATOM 1890 C C . ASP A 1 237 ? -24.527 -3.588 34.390 1.00 83.81 237 ASP A C 1
ATOM 1892 O O . ASP A 1 237 ? -24.790 -3.484 35.588 1.00 83.81 237 ASP A O 1
ATOM 1896 N N . ASN A 1 238 ? -25.466 -3.914 33.490 1.00 83.69 238 ASN A N 1
ATOM 1897 C CA . ASN A 1 238 ? -26.895 -4.109 33.769 1.00 83.69 238 ASN A CA 1
ATOM 1898 C C . ASN A 1 238 ? -27.619 -2.888 34.375 1.00 83.69 238 ASN A C 1
ATOM 1900 O O . ASN A 1 238 ? -28.777 -3.006 34.776 1.00 83.69 238 ASN A O 1
ATOM 1904 N N . LYS A 1 239 ? -26.992 -1.706 34.395 1.00 84.69 239 LYS A N 1
ATOM 1905 C CA . LYS A 1 239 ? -27.608 -0.434 34.791 1.00 84.69 239 LYS A CA 1
ATOM 1906 C C . LYS A 1 239 ? -27.944 0.407 33.556 1.00 84.69 239 LYS A C 1
ATOM 1908 O O . LYS A 1 239 ? -27.261 0.284 32.536 1.00 84.69 239 LYS A O 1
ATOM 1913 N N . PRO A 1 240 ? -28.987 1.257 33.597 1.00 85.31 240 PRO A N 1
ATOM 1914 C CA . PRO A 1 240 ? -29.271 2.192 32.513 1.00 85.31 240 PRO A CA 1
ATOM 1915 C C . PRO A 1 240 ? -28.050 3.064 32.214 1.00 85.31 240 PRO A C 1
ATOM 1917 O O . PRO A 1 240 ? -27.510 3.693 33.118 1.00 85.31 240 PRO A O 1
ATOM 1920 N N . ALA A 1 241 ? -27.643 3.148 30.946 1.00 80.31 241 ALA A N 1
ATOM 1921 C CA . ALA A 1 241 ? -26.453 3.904 30.542 1.00 80.31 241 ALA A CA 1
ATOM 1922 C C . ALA A 1 241 ? -26.531 5.398 30.927 1.00 80.31 241 ALA A C 1
ATOM 1924 O O . ALA A 1 241 ? -25.510 6.023 31.168 1.00 80.31 241 ALA A O 1
ATOM 1925 N N . ALA A 1 242 ? -27.742 5.952 31.057 1.00 79.94 242 ALA A N 1
ATOM 1926 C CA . ALA A 1 242 ? -27.972 7.327 31.513 1.00 79.94 242 ALA A CA 1
ATOM 1927 C C . ALA A 1 242 ? -27.630 7.575 32.997 1.00 79.94 242 ALA A C 1
ATOM 1929 O O . ALA A 1 242 ? -27.598 8.724 33.420 1.00 79.94 242 ALA A O 1
ATOM 1930 N N . GLN A 1 243 ? -27.434 6.519 33.791 1.00 74.00 243 GLN A N 1
ATOM 1931 C CA . GLN A 1 243 ? -27.133 6.593 35.228 1.00 74.00 243 GLN A CA 1
ATOM 1932 C C . GLN A 1 243 ? -25.671 6.252 35.544 1.00 74.00 243 GLN A C 1
ATOM 1934 O O . GLN A 1 243 ? -25.286 6.231 36.710 1.00 74.00 243 GLN A O 1
ATOM 1939 N N . VAL A 1 244 ? -24.874 5.937 34.522 1.00 63.56 244 VAL A N 1
ATOM 1940 C CA . VAL A 1 244 ? -23.449 5.635 34.651 1.00 63.56 244 VAL A CA 1
ATOM 1941 C C . VAL A 1 244 ? -22.695 6.908 34.270 1.00 63.56 244 VAL A C 1
ATOM 1943 O O . VAL A 1 244 ? -22.291 7.078 33.124 1.00 63.56 244 VAL A O 1
ATOM 1946 N N . SER A 1 245 ? -22.625 7.848 35.214 1.00 54.91 245 SER A N 1
ATOM 1947 C CA . SER A 1 245 ? -21.886 9.116 35.116 1.00 54.91 245 SER A CA 1
ATOM 1948 C C . SER A 1 245 ? -20.915 9.246 36.273 1.00 54.91 245 SER A C 1
ATOM 1950 O O . SER A 1 245 ? -21.403 9.068 37.415 1.00 54.91 245 SER A O 1
#